Protein AF-0000000084587233 (afdb_homodimer)

Secondary structure (DSSP, 8-state):
-B--SS-EEEEETTSEEEEEEEEEEE-SSS-EEEEEEETTTTEEE--EEEPBTT--HHHHHHHHHHHHH---EEE--EEEEESSBPTT----SS-EEEEEE---SEEEEEEEETTEEEEEEEEEEEE-TTS---SS---TT--EEEEEEETTTHHHH-SBHHHHHHHHHHHHHHHHHS---/-B--SS-EEEEETTSEEEEEEEEEEE-SSS-EEEEEEETTTTEEE--EEEPBTT--HHHHHHHHHHHHH---EEE--EEEEESSBPTT----SS-EEEEEE---SEEEEEEEETTEEEEEEEEEEEE-TTS---SS---TT--EEEEEEETTTHHHH-SBHHHHHHHHHHHHHHHHHS---

Radius of gyration: 21.11 Å; Cα contacts (8 Å, |Δi|>4): 875; chains: 2; bounding box: 43×61×52 Å

Foldseek 3Di:
DDDDPDDDDDADPQLEWEKEAEQEWEPPPHTWTKWWADPVVGFIHGFMDTDDPPDDRLRRHQLRNCLQAQFHKDFWFWFDWDQDDDPPDDDPRDTDTDGRDFAFLDWDWDDPDPRYTYTYTYTYIYTDPVDDRDPPSYDDPDDIDMDIGGLVCVLVRHDDPVRSVSSVSNVVRCCVNDPDD/DDDDPDDDDDADPQLEWEKEAEQEWEPPPHTWTKWWADPVVGFIHGFMDTDDPPDDRLRRHQLRNCLQAQFHKDFWFWWDWDQDDDPPDDDPRDTDTDGRDFAFLDWDWDDPDPSYTYIYTYTYIYTDPVDDRDPPSYDDPRDIDMDIGGLVCVLVRHDDPVRSVSSVSVVVRVCVNDPDD

Sequence (362 aa):
MAASSSPTEVLMSDEFVICAGCVLLRRLPTLQVCILYHAKEDRYILPKGRKDRGESIQETALRETYEETGHRCSFLPLNMKTRSQPSNVFVKDQPTYAIGAVEPVAVFLRRVADKDVKFIFWFVAEVDETHPHEKGTQIGSEDYETHFAPAAEVLDVLTYACDREAVAKALELYHHTYPANMAASSSPTEVLMSDEFVICAGCVLLRRLPTLQVCILYHAKEDRYILPKGRKDRGESIQETALRETYEETGHRCSFLPLNMKTRSQPSNVFVKDQPTYAIGAVEPVAVFLRRVADKDVKFIFWFVAEVDETHPHEKGTQIGSEDYETHFAPAAEVLDVLTYACDREAVAKALELYHHTYPAN

Organism: NCBI:txid1423351

InterPro domains:
  IPR000086 NUDIX hydrolase domain [PF00293] (38-134)
  IPR000086 NUDIX hydrolase domain [PS51462] (15-175)
  IPR015797 NUDIX hydrolase-like domain superfamily [SSF55811] (16-174)
  IPR020084 NUDIX hydrolase, conserved site [PS00893] (49-70)
  IPR051325 Nudix hydrolase domain-containing protein [PTHR21340] (18-172)

pLDDT: mean 94.79, std 8.2, range [42.75, 98.94]

Solvent-accessible surface area (backbone atoms only — not comparable to full-atom values): 18931 Å² total; per-residue (Å²): 120,58,72,68,96,40,58,67,46,80,35,45,25,54,20,38,35,55,28,14,11,30,53,33,31,37,63,77,93,54,53,23,38,50,35,28,36,34,69,94,73,68,39,35,44,67,38,49,39,68,28,36,65,75,55,42,63,67,54,26,14,51,48,28,28,21,28,56,57,17,41,52,59,44,76,47,63,28,41,42,53,23,38,52,34,60,76,99,51,80,69,74,96,50,62,41,82,36,78,58,36,68,60,51,56,26,36,36,46,30,44,73,44,96,63,33,33,36,40,36,37,30,32,46,24,30,58,38,80,90,51,74,79,42,81,86,46,51,61,77,86,61,67,58,43,70,42,73,33,48,58,93,51,38,65,79,59,42,37,35,62,67,58,34,52,49,48,52,51,51,51,52,31,44,46,68,57,57,59,82,130,121,58,72,67,94,42,60,66,46,79,34,46,26,52,21,39,34,54,28,14,12,31,54,34,30,37,64,75,94,55,54,24,36,49,35,29,36,33,70,92,73,69,40,35,45,68,38,50,37,69,28,34,64,75,56,42,62,69,55,26,13,52,49,28,27,22,28,55,56,16,40,51,59,44,76,45,63,29,41,42,52,23,36,52,34,60,74,98,50,81,68,75,96,48,61,42,81,36,77,58,36,69,60,51,56,25,34,37,46,30,44,74,43,98,65,33,34,35,41,35,37,29,33,47,24,31,58,37,80,92,50,72,78,43,83,85,46,52,62,77,87,60,65,58,44,69,41,73,33,48,59,91,50,38,65,80,60,41,38,35,62,66,58,34,51,50,48,52,50,50,50,52,31,43,46,68,57,57,58,82,127

Nearest PDB structures (foldseek):
  5gg7-assembly1_A  TM=8.603E-01  e=5.546E-11  Mycolicibacterium smegmatis MC2 155
  6m72-assembly1_A  TM=8.205E-01  e=4.895E-11  Mycolicibacterium smegmatis MC2 155
  5gg6-assembly2_B  TM=7.995E-01  e=9.137E-11  Mycolicibacterium smegmatis MC2 155
  5xd2-assembly1_A  TM=8.504E-01  e=2.189E-10  Mycolicibacterium smegmatis MC2 155
  5gg5-assembly1_A  TM=7.966E-01  e=2.639E-10  Mycolicibacterium smegmatis MC2 155

Structure (mmCIF, N/CA/C/O backbone):
data_AF-0000000084587233-model_v1
#
loop_
_entity.id
_entity.type
_entity.pdbx_description
1 polymer 'NUDIX domain protein'
#
loop_
_atom_site.group_PDB
_atom_site.id
_atom_site.type_symbol
_atom_site.label_atom_id
_atom_site.label_alt_id
_atom_site.label_comp_id
_atom_site.label_asym_id
_atom_site.label_entity_id
_atom_site.label_seq_id
_atom_site.pdbx_PDB_ins_code
_atom_site.Cartn_x
_atom_site.Cartn_y
_atom_site.Cartn_z
_atom_site.occupancy
_atom_site.B_iso_or_equiv
_atom_site.auth_seq_id
_atom_site.auth_comp_id
_atom_site.auth_asym_id
_atom_site.auth_atom_id
_atom_site.pdbx_PDB_model_num
ATOM 1 N N . MET A 1 1 ? 0.502 28.578 -7.469 1 42.75 1 MET A N 1
ATOM 2 C CA . MET A 1 1 ? 0.447 27.266 -6.832 1 42.75 1 MET A CA 1
ATOM 3 C C . MET A 1 1 ? 1.561 26.359 -7.352 1 42.75 1 MET A C 1
ATOM 5 O O . MET A 1 1 ? 1.717 26.203 -8.562 1 42.75 1 MET A O 1
ATOM 9 N N . ALA A 1 2 ? 2.65 26.297 -6.59 1 50.72 2 ALA A N 1
ATOM 10 C CA . ALA A 1 2 ? 3.82 25.656 -7.172 1 50.72 2 ALA A CA 1
ATOM 11 C C . ALA A 1 2 ? 3.496 24.219 -7.609 1 50.72 2 ALA A C 1
ATOM 13 O O . ALA A 1 2 ? 2.898 23.453 -6.848 1 50.72 2 ALA A O 1
ATOM 14 N N . ALA A 1 3 ? 3.385 23.891 -8.805 1 53.22 3 ALA A N 1
ATOM 15 C CA . ALA A 1 3 ? 3.209 22.562 -9.383 1 53.22 3 ALA A CA 1
ATOM 16 C C . ALA A 1 3 ? 4.43 21.688 -9.117 1 53.22 3 ALA A C 1
ATOM 18 O O . ALA A 1 3 ? 5.566 22.156 -9.203 1 53.22 3 ALA A O 1
ATOM 19 N N . SER A 1 4 ? 4.227 20.547 -8.469 1 61.22 4 SER A N 1
ATOM 20 C CA . SER A 1 4 ? 5.305 19.578 -8.32 1 61.22 4 SER A CA 1
ATOM 21 C C . SER A 1 4 ? 5.938 19.25 -9.672 1 61.22 4 SER A C 1
ATOM 23 O O . SER A 1 4 ? 5.25 19.203 -10.695 1 61.22 4 SER A O 1
ATOM 25 N N . SER A 1 5 ? 7.254 19.172 -9.719 1 70.56 5 SER A N 1
ATOM 26 C CA . SER A 1 5 ? 7.996 18.859 -10.93 1 70.56 5 SER A CA 1
ATOM 27 C C . SER A 1 5 ? 7.578 17.516 -11.508 1 70.56 5 SER A C 1
ATOM 29 O O . SER A 1 5 ? 7.707 17.281 -12.711 1 70.56 5 SER A O 1
ATOM 31 N N . SER A 1 6 ? 6.957 16.656 -10.648 1 84.38 6 SER A N 1
ATOM 32 C CA . SER A 1 6 ? 6.5 15.359 -11.117 1 84.38 6 SER A CA 1
ATOM 33 C C . SER A 1 6 ? 4.977 15.273 -11.117 1 84.38 6 SER A C 1
ATOM 35 O O . SER A 1 6 ? 4.328 15.672 -10.148 1 84.38 6 SER A O 1
ATOM 37 N N . PRO A 1 7 ? 4.445 14.867 -12.266 1 90.88 7 PRO A N 1
ATOM 38 C CA . PRO A 1 7 ? 2.988 14.703 -12.289 1 90.88 7 PRO A CA 1
ATOM 39 C C . PRO A 1 7 ? 2.463 13.875 -11.125 1 90.88 7 PRO A C 1
ATOM 41 O O . PRO A 1 7 ? 3 12.797 -10.836 1 90.88 7 PRO A O 1
ATOM 44 N N . THR A 1 8 ? 1.542 14.445 -10.414 1 96.31 8 THR A N 1
ATOM 45 C CA . THR A 1 8 ? 0.975 13.789 -9.234 1 96.31 8 THR A CA 1
ATOM 46 C C . THR A 1 8 ? -0.546 13.711 -9.344 1 96.31 8 THR A C 1
ATOM 48 O O . THR A 1 8 ? -1.215 14.742 -9.5 1 96.31 8 THR A O 1
ATOM 51 N N . GLU A 1 9 ? -1.028 12.523 -9.359 1 97.19 9 GLU A N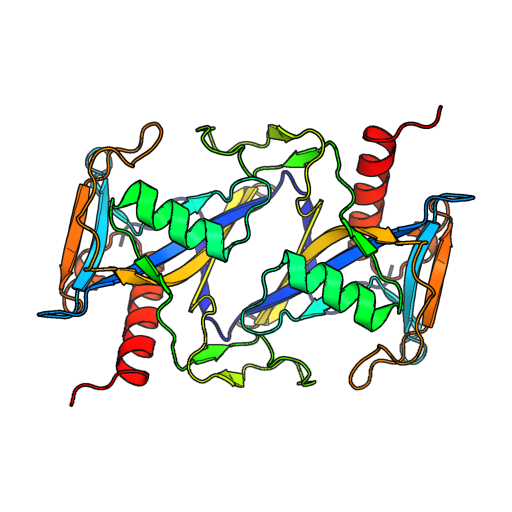 1
ATOM 52 C CA . GLU A 1 9 ? -2.465 12.266 -9.297 1 97.19 9 GLU A CA 1
ATOM 53 C C . GLU A 1 9 ? -2.91 12 -7.859 1 97.19 9 GLU A C 1
ATOM 55 O O . GLU A 1 9 ? -2.273 11.227 -7.141 1 97.19 9 GLU A O 1
ATOM 60 N N . VAL A 1 10 ? -3.951 12.68 -7.465 1 98.38 10 VAL A N 1
ATOM 61 C CA . VAL A 1 10 ? -4.496 12.492 -6.121 1 98.38 10 VAL A CA 1
ATOM 62 C C . VAL A 1 10 ? -5.754 11.633 -6.191 1 98.38 10 VAL A C 1
ATOM 64 O O . VAL A 1 10 ? -6.703 11.969 -6.902 1 98.38 10 VAL A O 1
ATOM 67 N N . LEU A 1 11 ? -5.742 10.523 -5.469 1 98.75 11 LEU A N 1
ATOM 68 C CA . LEU A 1 11 ? -6.91 9.656 -5.336 1 98.75 11 LEU A CA 1
ATOM 69 C C . LEU A 1 11 ? -7.43 9.664 -3.9 1 98.75 11 LEU A C 1
ATOM 71 O O . LEU A 1 11 ? -6.672 9.398 -2.961 1 98.75 11 LEU A O 1
ATOM 75 N N . MET A 1 12 ? -8.68 9.977 -3.75 1 98.81 12 MET A N 1
ATOM 76 C CA . MET A 1 12 ? -9.273 9.961 -2.418 1 98.81 12 MET A CA 1
ATOM 77 C C . MET A 1 12 ? -9.68 8.547 -2.018 1 98.81 12 MET A C 1
ATOM 79 O O . MET A 1 12 ? -9.664 7.637 -2.85 1 98.81 12 MET A O 1
ATOM 83 N N . SER A 1 13 ? -10.039 8.328 -0.771 1 98.56 13 SER A N 1
ATOM 84 C CA . SER A 1 13 ? -10.219 7.027 -0.144 1 98.56 13 SER A CA 1
ATOM 85 C C . SER A 1 13 ? -11.258 6.195 -0.889 1 98.56 13 SER A C 1
ATOM 87 O O . SER A 1 13 ? -11.25 4.965 -0.809 1 98.56 13 SER A O 1
ATOM 89 N N . ASP A 1 14 ? -12.211 6.832 -1.547 1 98.19 14 ASP A N 1
ATOM 90 C CA . ASP A 1 14 ? -13.25 6.09 -2.254 1 98.19 14 ASP A CA 1
ATOM 91 C C . ASP A 1 14 ? -12.914 5.949 -3.736 1 98.19 14 ASP A C 1
ATOM 93 O O . ASP A 1 14 ? -13.734 5.469 -4.52 1 98.19 14 ASP A O 1
ATOM 97 N N . GLU A 1 15 ? -11.734 6.336 -4.129 1 98.62 15 GLU A N 1
ATOM 98 C CA . GLU A 1 15 ? -11.383 6.367 -5.543 1 98.62 15 GLU A CA 1
ATOM 99 C C . GLU A 1 15 ? -10.289 5.344 -5.863 1 98.62 15 GLU A C 1
ATOM 101 O O . GLU A 1 15 ? -9.852 5.238 -7.008 1 98.62 15 GLU A O 1
ATOM 106 N N . PHE A 1 16 ? -9.82 4.605 -4.883 1 98.5 16 PHE A N 1
ATOM 107 C CA . PHE A 1 16 ? -8.836 3.555 -5.113 1 98.5 16 PHE A CA 1
ATOM 108 C C . PHE A 1 16 ? -9.133 2.338 -4.242 1 98.5 16 PHE A C 1
ATOM 110 O O . PHE A 1 16 ? -9.781 2.453 -3.203 1 98.5 16 PHE A O 1
ATOM 117 N N . VAL A 1 17 ? -8.633 1.229 -4.691 1 97.5 17 VAL A N 1
ATOM 118 C CA . VAL A 1 17 ? -8.766 -0.012 -3.936 1 97.5 17 VAL A CA 1
ATOM 119 C C . VAL A 1 17 ? -7.402 -0.686 -3.811 1 97.5 17 VAL A C 1
ATOM 121 O O . VAL A 1 17 ? -6.617 -0.697 -4.762 1 97.5 17 VAL A O 1
ATOM 124 N N . ILE A 1 18 ? -7.074 -1.123 -2.633 1 98.56 18 ILE A N 1
ATOM 125 C CA . ILE A 1 18 ? -5.836 -1.849 -2.373 1 98.56 18 ILE A CA 1
ATOM 126 C C . ILE A 1 18 ? -6.109 -3.352 -2.367 1 98.56 18 ILE A C 1
ATOM 128 O O . ILE A 1 18 ? -7 -3.824 -1.656 1 98.56 18 ILE A O 1
ATOM 132 N N . CYS A 1 19 ? -5.414 -4.055 -3.189 1 98.44 19 CYS A N 1
ATOM 133 C CA . CYS A 1 19 ? -5.457 -5.512 -3.271 1 98.44 19 CYS A CA 1
ATOM 134 C C . CYS A 1 19 ? -4.066 -6.109 -3.094 1 98.44 19 CYS A C 1
ATOM 136 O O . CYS A 1 19 ? -3.062 -5.418 -3.281 1 98.44 19 CYS A O 1
ATOM 138 N N . ALA A 1 20 ? -4.082 -7.32 -2.701 1 98.81 20 ALA A N 1
ATOM 139 C CA . ALA A 1 20 ? -2.803 -8.016 -2.574 1 98.81 20 ALA A CA 1
ATOM 140 C C . ALA A 1 20 ? -2.973 -9.523 -2.771 1 98.81 20 ALA A C 1
ATOM 142 O O . ALA A 1 20 ? -4.07 -10.055 -2.588 1 98.81 20 ALA A O 1
ATOM 143 N N . GLY A 1 21 ? -1.996 -10.117 -3.154 1 98.81 21 GLY A N 1
ATOM 144 C CA . GLY A 1 21 ? -1.928 -11.555 -3.322 1 98.81 21 GLY A CA 1
ATOM 145 C C . GLY A 1 21 ? -0.506 -12.086 -3.357 1 98.81 21 GLY A C 1
ATOM 146 O O . GLY A 1 21 ? 0.449 -11.328 -3.178 1 98.81 21 GLY A O 1
ATOM 147 N N . CYS A 1 22 ? -0.402 -13.375 -3.547 1 98.94 22 CYS A N 1
ATOM 148 C CA . CYS A 1 22 ? 0.914 -14.008 -3.594 1 98.94 22 CYS A CA 1
ATOM 149 C C . CYS A 1 22 ? 1.062 -14.867 -4.844 1 98.94 22 CYS A C 1
ATOM 151 O O . CYS A 1 22 ? 0.112 -15.523 -5.266 1 98.94 22 CYS A O 1
ATOM 153 N N . VAL A 1 23 ? 2.221 -14.766 -5.438 1 98.94 23 VAL A N 1
ATOM 154 C CA . VAL A 1 23 ? 2.686 -15.93 -6.188 1 98.94 23 VAL A CA 1
ATOM 155 C C . VAL A 1 23 ? 3.049 -17.062 -5.223 1 98.94 23 VAL A C 1
ATOM 157 O O . VAL A 1 23 ? 4.094 -17.016 -4.57 1 98.94 23 VAL A O 1
ATOM 160 N N . LEU A 1 24 ? 2.191 -18 -5.129 1 98.94 24 LEU A N 1
ATOM 161 C CA . LEU A 1 24 ? 2.324 -19.078 -4.145 1 98.94 24 LEU A CA 1
ATOM 162 C C . LEU A 1 24 ? 3.084 -20.266 -4.734 1 98.94 24 LEU A C 1
ATOM 164 O O . LEU A 1 24 ? 2.65 -20.859 -5.723 1 98.94 24 LEU A O 1
ATOM 168 N N . LEU A 1 25 ? 4.156 -20.578 -4.109 1 98.81 25 LEU A N 1
ATOM 169 C CA . LEU A 1 25 ? 5.039 -21.625 -4.605 1 98.81 25 LEU A CA 1
ATOM 170 C C . LEU A 1 25 ? 4.934 -22.875 -3.742 1 98.81 25 LEU A C 1
ATOM 172 O O . LEU A 1 25 ? 4.656 -22.797 -2.545 1 98.81 25 LEU A O 1
ATOM 176 N N . ARG A 1 26 ? 5.062 -23.922 -4.34 1 97.5 26 ARG A N 1
ATOM 177 C CA . ARG A 1 26 ? 5.387 -25.203 -3.729 1 97.5 26 ARG A CA 1
ATOM 178 C C . ARG A 1 26 ? 6.711 -25.75 -4.262 1 97.5 26 ARG A C 1
ATOM 180 O O . ARG A 1 26 ? 6.84 -26.016 -5.453 1 97.5 26 ARG A O 1
ATOM 187 N N . ARG A 1 27 ? 7.602 -25.953 -3.428 1 92.44 27 ARG A N 1
ATOM 188 C CA . ARG A 1 27 ? 8.977 -26.203 -3.861 1 92.44 27 ARG A CA 1
ATOM 189 C C . ARG A 1 27 ? 9.227 -27.688 -4.059 1 92.44 27 ARG A C 1
ATOM 191 O O . ARG A 1 27 ? 10.023 -28.078 -4.922 1 92.44 27 ARG A O 1
ATOM 198 N N . LEU A 1 28 ? 8.594 -28.516 -3.139 1 87.94 28 LEU A N 1
ATOM 199 C CA . LEU A 1 28 ? 8.891 -29.938 -3.17 1 87.94 28 LEU A CA 1
ATOM 200 C C . LEU A 1 28 ? 7.688 -30.734 -3.664 1 87.94 28 LEU A C 1
ATOM 202 O O . LEU A 1 28 ? 6.543 -30.438 -3.314 1 87.94 28 LEU A O 1
ATOM 206 N N . PRO A 1 29 ? 7.906 -31.781 -4.477 1 89.44 29 PRO A N 1
ATOM 207 C CA . PRO A 1 29 ? 9.203 -32.312 -4.918 1 89.44 29 PRO A CA 1
ATOM 208 C C . PRO A 1 29 ? 9.805 -31.5 -6.07 1 89.44 29 PRO A C 1
ATOM 210 O O . PRO A 1 29 ? 11.008 -31.578 -6.324 1 89.44 29 PRO A O 1
ATOM 213 N N . THR A 1 30 ? 8.875 -30.828 -6.883 1 93.31 30 THR A N 1
ATOM 214 C CA . THR A 1 30 ? 9.312 -29.922 -7.93 1 93.31 30 THR A CA 1
ATOM 215 C C . THR A 1 30 ? 8.688 -28.547 -7.742 1 93.31 30 THR A C 1
ATOM 217 O O . THR A 1 30 ? 7.656 -28.406 -7.082 1 93.31 30 THR A O 1
ATOM 220 N N . LEU A 1 31 ? 9.352 -27.578 -8.281 1 97.56 31 LEU A N 1
ATOM 221 C CA . LEU A 1 31 ? 8.852 -26.219 -8.125 1 97.56 31 LEU A CA 1
ATOM 222 C C . LEU A 1 31 ? 7.562 -26.031 -8.922 1 97.56 31 LEU A C 1
ATOM 224 O O . LEU A 1 31 ? 7.535 -26.266 -10.133 1 97.56 31 LEU A O 1
ATOM 228 N N . GLN A 1 32 ? 6.543 -25.672 -8.25 1 98.56 32 GLN A N 1
ATOM 229 C CA . GLN A 1 32 ? 5.238 -25.406 -8.852 1 98.56 32 GLN A CA 1
ATOM 230 C C . GLN A 1 32 ? 4.684 -24.062 -8.391 1 98.56 32 GLN A C 1
ATOM 232 O O . GLN A 1 32 ? 5.098 -23.531 -7.359 1 98.56 32 GLN A O 1
ATOM 237 N N . VAL A 1 33 ? 3.83 -23.484 -9.18 1 98.88 33 VAL A N 1
ATOM 238 C CA . VAL A 1 33 ? 3.117 -22.25 -8.867 1 98.88 33 VAL A CA 1
ATOM 239 C C . VAL A 1 33 ? 1.623 -22.547 -8.727 1 98.88 33 VAL A C 1
ATOM 241 O O . VAL A 1 33 ? 1.039 -23.234 -9.562 1 98.88 33 VAL A O 1
ATOM 244 N N . CYS A 1 34 ? 1.006 -22.094 -7.668 1 98.75 34 CYS A N 1
ATOM 245 C CA . CYS A 1 34 ? -0.43 -22.25 -7.469 1 98.75 34 CYS A CA 1
ATOM 246 C C . CYS A 1 34 ? -1.212 -21.25 -8.32 1 98.75 34 CYS A C 1
ATOM 248 O O . CYS A 1 34 ? -0.969 -20.047 -8.266 1 98.75 34 CYS A O 1
ATOM 250 N N . ILE A 1 35 ? -2.105 -21.688 -9.125 1 98.62 35 ILE A N 1
ATOM 251 C CA . ILE A 1 35 ? -2.973 -20.859 -9.945 1 98.62 35 ILE A CA 1
ATOM 252 C C . ILE A 1 35 ? -4.43 -21.25 -9.734 1 98.62 35 ILE A C 1
ATOM 254 O O . ILE A 1 35 ? -4.715 -22.344 -9.219 1 98.62 35 ILE A O 1
ATOM 258 N N . LEU A 1 36 ? -5.297 -20.344 -10.016 1 98.19 36 LEU A N 1
ATOM 259 C CA . LEU A 1 36 ? -6.73 -20.547 -9.844 1 98.19 36 LEU A CA 1
ATOM 260 C C . LEU A 1 36 ? -7.438 -20.625 -11.188 1 98.19 36 LEU A C 1
ATOM 262 O O . LEU A 1 36 ? -7.211 -19.781 -12.062 1 98.19 36 LEU A O 1
ATOM 266 N N . TYR A 1 37 ? -8.219 -21.562 -11.398 1 97.19 37 TYR A N 1
ATOM 267 C CA . TYR A 1 37 ? -9.055 -21.672 -12.586 1 97.19 37 TYR A CA 1
ATOM 268 C C . TYR A 1 37 ? -10.469 -21.172 -12.312 1 97.19 37 TYR A C 1
ATOM 270 O O . TYR A 1 37 ? -11.133 -21.656 -11.391 1 97.19 37 TYR A O 1
ATOM 278 N N . HIS A 1 38 ? -10.836 -20.156 -13 1 93.5 38 HIS A N 1
ATOM 279 C CA . HIS A 1 38 ? -12.211 -19.672 -13 1 93.5 38 HIS A CA 1
ATOM 280 C C . HIS A 1 38 ? -13.039 -20.359 -14.086 1 93.5 38 HIS A C 1
ATOM 282 O O . HIS A 1 38 ? -13.094 -19.875 -15.219 1 93.5 38 HIS A O 1
ATOM 288 N N . ALA A 1 39 ? -13.852 -21.344 -13.703 1 89.12 39 ALA A N 1
ATOM 289 C CA . ALA A 1 39 ? -14.547 -22.203 -14.664 1 89.12 39 ALA A CA 1
ATOM 290 C C . ALA A 1 39 ? -15.555 -21.391 -15.484 1 89.12 39 ALA A C 1
ATOM 292 O O . ALA A 1 39 ? -15.656 -21.578 -16.703 1 89.12 39 ALA A O 1
ATOM 293 N N . LYS A 1 40 ? -16.266 -20.516 -14.859 1 88.06 40 LYS A N 1
ATOM 294 C CA . LYS A 1 40 ? -17.312 -19.75 -15.531 1 88.06 40 LYS A CA 1
ATOM 295 C C . LYS A 1 40 ? -16.703 -18.828 -16.594 1 88.06 40 LYS A C 1
ATOM 297 O O . LYS A 1 40 ? -17.297 -18.609 -17.656 1 88.06 40 LYS A O 1
ATOM 302 N N . GLU A 1 41 ? -15.531 -18.344 -16.391 1 89.69 41 GLU A N 1
ATOM 303 C CA . GLU A 1 41 ? -14.906 -17.406 -17.312 1 89.69 41 GLU A CA 1
ATOM 304 C C . GLU A 1 41 ? -13.773 -18.047 -18.094 1 89.69 41 GLU A C 1
ATOM 306 O O . GLU A 1 41 ? -13.172 -17.422 -18.969 1 89.69 41 GLU A O 1
ATOM 311 N N . ASP A 1 42 ? -13.508 -19.219 -17.766 1 92.69 42 ASP A N 1
ATOM 312 C CA . ASP A 1 42 ? -12.469 -20 -18.438 1 92.69 42 ASP A CA 1
ATOM 313 C C . ASP A 1 42 ? -11.141 -19.266 -18.438 1 92.69 42 ASP A C 1
ATOM 315 O O . ASP A 1 42 ? -10.547 -19.016 -19.484 1 92.69 42 ASP A O 1
ATOM 319 N N . ARG A 1 43 ? -10.703 -18.875 -17.281 1 95.69 43 ARG A N 1
ATOM 320 C CA . ARG A 1 43 ? -9.438 -18.156 -17.125 1 95.69 43 ARG A CA 1
ATOM 321 C C . ARG A 1 43 ? -8.648 -18.688 -15.93 1 95.69 43 ARG A C 1
ATOM 323 O O . ARG A 1 43 ? -9.234 -19.125 -14.938 1 95.69 43 ARG A O 1
ATOM 330 N N . TYR A 1 44 ? -7.355 -18.688 -16.094 1 97.44 44 TYR A N 1
ATOM 331 C CA . TYR A 1 44 ? -6.43 -18.953 -15 1 97.44 44 TYR A CA 1
ATOM 332 C C . TYR A 1 44 ? -5.859 -17.656 -14.438 1 97.44 44 TYR A C 1
ATOM 334 O O . TYR A 1 44 ? -5.332 -16.828 -15.188 1 97.44 44 TYR A O 1
ATOM 342 N N . ILE A 1 45 ? -5.98 -17.453 -13.117 1 97.19 45 ILE A N 1
ATOM 343 C CA . ILE A 1 45 ? -5.547 -16.219 -12.477 1 97.19 45 ILE A CA 1
ATOM 344 C C . ILE A 1 45 ? -4.738 -16.547 -11.219 1 97.19 45 ILE A C 1
ATOM 346 O O . ILE A 1 45 ? -4.59 -17.703 -10.859 1 97.19 45 ILE A O 1
ATOM 350 N N . LEU A 1 46 ? -4.152 -15.555 -10.633 1 98.5 46 LEU A N 1
ATOM 351 C CA . LEU A 1 46 ? -3.42 -15.703 -9.383 1 98.5 46 LEU A CA 1
ATOM 352 C C . LEU A 1 46 ? -4.305 -15.344 -8.188 1 98.5 46 LEU A C 1
ATOM 354 O O . LEU A 1 46 ? -5.227 -14.539 -8.312 1 98.5 46 LEU A O 1
ATOM 358 N N . PRO A 1 47 ? -4.07 -15.953 -7.09 1 98.5 47 PRO A N 1
ATOM 359 C CA . PRO A 1 47 ? -4.875 -15.617 -5.91 1 98.5 47 PRO A CA 1
ATOM 360 C C . PRO A 1 47 ? -4.613 -14.203 -5.395 1 98.5 47 PRO A C 1
ATOM 362 O O . PRO A 1 47 ? -3.457 -13.82 -5.188 1 98.5 47 PRO A O 1
ATOM 365 N N . LYS A 1 48 ? -5.551 -13.453 -5.215 1 97.94 48 LYS A N 1
ATOM 366 C CA . LYS A 1 48 ? -5.48 -12.094 -4.688 1 97.94 48 LYS A CA 1
ATOM 367 C C . LYS A 1 48 ? -6.855 -11.602 -4.25 1 97.94 48 LYS A C 1
ATOM 369 O O . LYS A 1 48 ? -7.875 -12.195 -4.605 1 97.94 48 LYS A O 1
ATOM 374 N N . GLY A 1 49 ? -6.883 -10.508 -3.531 1 96.75 49 GLY A N 1
ATOM 375 C CA . GLY A 1 49 ? -8.156 -9.906 -3.164 1 96.75 49 GLY A CA 1
ATOM 376 C C . GLY A 1 49 ? -8.008 -8.547 -2.506 1 96.75 49 GLY A C 1
ATOM 377 O O . GLY A 1 49 ? -6.895 -8.023 -2.393 1 96.75 49 GLY A O 1
ATOM 378 N N . ARG A 1 50 ? -9.133 -8.031 -2.098 1 96.94 50 ARG A N 1
ATOM 379 C CA . ARG A 1 50 ? -9.211 -6.688 -1.534 1 96.94 50 ARG A CA 1
ATOM 380 C C . ARG A 1 50 ? -8.766 -6.684 -0.075 1 96.94 50 ARG A C 1
ATOM 382 O O . ARG A 1 50 ? -9.031 -7.633 0.664 1 96.94 50 ARG A O 1
ATOM 389 N N . LYS A 1 51 ? -8.141 -5.605 0.249 1 97.69 51 LYS A N 1
ATOM 390 C CA . LYS A 1 51 ? -7.73 -5.391 1.635 1 97.69 51 LYS A CA 1
ATOM 391 C C . LYS A 1 51 ? -8.945 -5.207 2.543 1 97.69 51 LYS A C 1
ATOM 393 O O . LYS A 1 51 ? -9.891 -4.504 2.189 1 97.69 51 LYS A O 1
ATOM 398 N N . ASP A 1 52 ? -8.961 -5.902 3.707 1 97 52 ASP A N 1
ATOM 399 C CA . ASP A 1 52 ? -9.93 -5.602 4.758 1 97 52 ASP A CA 1
ATOM 400 C C . ASP A 1 52 ? -9.531 -4.34 5.52 1 97 52 ASP A C 1
ATOM 402 O O . ASP A 1 52 ? -8.344 -4.016 5.625 1 97 52 ASP A O 1
ATOM 406 N N . ARG A 1 53 ? -10.555 -3.662 6.023 1 97.19 53 ARG A N 1
ATOM 407 C CA . ARG A 1 53 ? -10.281 -2.498 6.859 1 97.19 53 ARG A CA 1
ATOM 408 C C . ARG A 1 53 ? -9.359 -2.863 8.023 1 97.19 53 ARG A C 1
ATOM 410 O O . ARG A 1 53 ? -9.555 -3.895 8.672 1 97.19 53 ARG A O 1
ATOM 417 N N . GLY A 1 54 ? -8.312 -2.084 8.188 1 96.06 54 GLY A N 1
ATOM 418 C CA . GLY A 1 54 ? -7.422 -2.264 9.32 1 96.06 54 GLY A CA 1
ATOM 419 C C . GLY A 1 54 ? -6.285 -3.229 9.039 1 96.06 54 GLY A C 1
ATOM 420 O O . GLY A 1 54 ? -5.328 -3.307 9.812 1 96.06 54 GLY A O 1
ATOM 421 N N . GLU A 1 55 ? -6.281 -3.941 7.957 1 96.88 55 GLU A N 1
ATOM 422 C CA . GLU A 1 55 ? -5.246 -4.906 7.598 1 96.88 55 GLU A CA 1
ATOM 423 C C . GLU A 1 55 ? -4.043 -4.211 6.965 1 96.88 55 GLU A C 1
ATOM 425 O O . GLU A 1 55 ? -4.191 -3.18 6.305 1 96.88 55 GLU A O 1
ATOM 430 N N . SER A 1 56 ? -2.889 -4.789 7.266 1 98.19 56 SER A N 1
ATOM 431 C CA . SER A 1 56 ? -1.752 -4.445 6.418 1 98.19 56 SER A CA 1
ATOM 432 C C . SER A 1 56 ? -1.844 -5.137 5.059 1 98.19 56 SER A C 1
ATOM 434 O O . SER A 1 56 ? -2.607 -6.09 4.895 1 98.19 56 SER A O 1
ATOM 436 N N . ILE A 1 57 ? -1.094 -4.648 4.121 1 98.69 57 ILE A N 1
ATOM 437 C CA . ILE A 1 57 ? -1.065 -5.254 2.795 1 98.69 57 ILE A CA 1
ATOM 438 C C . ILE A 1 57 ? -0.51 -6.676 2.891 1 98.69 57 ILE A C 1
ATOM 440 O O . ILE A 1 57 ? -0.962 -7.574 2.176 1 98.69 57 ILE A O 1
ATOM 444 N N . GLN A 1 58 ? 0.488 -6.875 3.766 1 98.69 58 GLN A N 1
ATOM 445 C CA . GLN A 1 58 ? 1.065 -8.195 3.996 1 98.69 58 GLN A CA 1
ATOM 446 C C . GLN A 1 58 ? 0.015 -9.172 4.516 1 98.69 58 GLN A C 1
ATOM 448 O O . GLN A 1 58 ? -0.099 -10.297 4.02 1 98.69 58 GLN A O 1
ATOM 453 N N . GLU A 1 59 ? -0.738 -8.703 5.488 1 98.31 59 GLU A N 1
ATOM 454 C CA . GLU A 1 59 ? -1.813 -9.531 6.031 1 98.31 59 GLU A CA 1
ATOM 455 C C . GLU A 1 59 ? -2.84 -9.875 4.953 1 98.31 59 GLU A C 1
ATOM 457 O O . GLU A 1 59 ? -3.311 -11.008 4.879 1 98.31 59 GLU A O 1
ATOM 462 N N . THR A 1 60 ? -3.162 -8.938 4.188 1 98.44 60 THR A N 1
ATOM 463 C CA . THR A 1 60 ? -4.125 -9.117 3.105 1 98.44 60 THR A CA 1
ATOM 464 C C . THR A 1 60 ? -3.645 -10.195 2.137 1 98.44 60 THR A C 1
ATOM 466 O O . THR A 1 60 ? -4.406 -11.094 1.771 1 98.44 60 THR A O 1
ATOM 469 N N . ALA A 1 61 ? -2.357 -10.133 1.726 1 98.81 61 ALA A N 1
ATOM 470 C CA . ALA A 1 61 ? -1.795 -11.062 0.748 1 98.81 61 ALA A CA 1
ATOM 471 C C . ALA A 1 61 ? -1.897 -12.5 1.237 1 98.81 61 ALA A C 1
ATOM 473 O O . ALA A 1 61 ? -2.354 -13.383 0.503 1 98.81 61 ALA A O 1
ATOM 474 N N . LEU A 1 62 ? -1.529 -12.672 2.48 1 98.75 62 LEU A N 1
ATOM 475 C CA . LEU A 1 62 ? -1.547 -14.023 3.029 1 98.75 62 LEU A CA 1
ATOM 476 C C . LEU A 1 62 ? -2.979 -14.508 3.234 1 98.75 62 LEU A C 1
ATOM 478 O O . LEU A 1 62 ? -3.299 -15.656 2.93 1 98.75 62 LEU A O 1
ATOM 482 N N . ARG A 1 63 ? -3.836 -13.625 3.756 1 97.94 63 ARG A N 1
ATOM 483 C CA . ARG A 1 63 ? -5.223 -14 3.998 1 97.94 63 ARG A CA 1
ATOM 484 C C . ARG A 1 63 ? -5.934 -14.352 2.695 1 97.94 63 ARG A C 1
ATOM 486 O O . ARG A 1 63 ? -6.551 -15.414 2.588 1 97.94 63 ARG A O 1
ATOM 493 N N . GLU A 1 64 ? -5.859 -13.492 1.705 1 97.69 64 GLU A N 1
ATOM 494 C CA . GLU A 1 64 ? -6.531 -13.703 0.427 1 97.69 64 GLU A CA 1
ATOM 495 C C . GLU A 1 64 ? -6.016 -14.969 -0.262 1 97.69 64 GLU A C 1
ATOM 497 O O . GLU A 1 64 ? -6.781 -15.688 -0.902 1 97.69 64 GLU A O 1
ATOM 502 N N . THR A 1 65 ? -4.664 -15.203 -0.193 1 98.69 65 THR A N 1
ATOM 503 C CA . THR A 1 65 ? -4.094 -16.422 -0.776 1 98.69 65 THR A CA 1
ATOM 504 C C . THR A 1 65 ? -4.664 -17.656 -0.103 1 98.69 65 THR A C 1
ATOM 506 O O . THR A 1 65 ? -5.09 -18.594 -0.779 1 98.69 65 THR A O 1
ATOM 509 N N . TYR A 1 66 ? -4.719 -17.594 1.192 1 98.44 66 TYR A N 1
ATOM 510 C CA . TYR A 1 66 ? -5.305 -18.719 1.928 1 98.44 66 TYR A CA 1
ATOM 511 C C . TYR A 1 66 ? -6.777 -18.891 1.573 1 98.44 66 TYR A C 1
ATOM 513 O O . TYR A 1 66 ? -7.23 -20 1.292 1 98.44 66 TYR A O 1
ATOM 521 N N . GLU A 1 67 ? -7.52 -1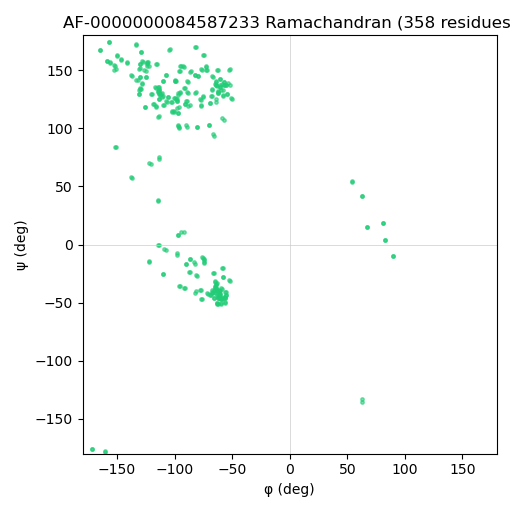7.828 1.639 1 97.19 67 GLU A N 1
ATOM 522 C CA . GLU A 1 67 ? -8.953 -17.891 1.374 1 97.19 67 GLU A CA 1
ATOM 523 C C . GLU A 1 67 ? -9.242 -18.5 0.004 1 97.19 67 GLU A C 1
ATOM 525 O O . GLU A 1 67 ? -10.133 -19.328 -0.134 1 97.19 67 GLU A O 1
ATOM 530 N N . GLU A 1 68 ? -8.508 -18.109 -1.009 1 97.5 68 GLU A N 1
ATOM 531 C CA . GLU A 1 68 ? -8.844 -18.484 -2.379 1 97.5 68 GLU A CA 1
ATOM 532 C C . GLU A 1 68 ? -8.25 -19.844 -2.742 1 97.5 68 GLU A C 1
ATOM 534 O O . GLU A 1 68 ? -8.734 -20.516 -3.652 1 97.5 68 GLU A O 1
ATOM 539 N N . THR A 1 69 ? -7.16 -20.281 -2.057 1 98.19 69 THR A N 1
ATOM 540 C CA . THR A 1 69 ? -6.465 -21.5 -2.475 1 98.19 69 THR A CA 1
ATOM 541 C C . THR A 1 69 ? -6.688 -22.625 -1.472 1 98.19 69 THR A C 1
ATOM 543 O O . THR A 1 69 ? -6.488 -23.797 -1.795 1 98.19 69 THR A O 1
ATOM 546 N N . GLY A 1 70 ? -6.969 -22.281 -0.204 1 98.25 70 GLY A N 1
ATOM 547 C CA . GLY A 1 70 ? -7.098 -23.266 0.863 1 98.25 70 GLY A CA 1
ATOM 548 C C . GLY A 1 70 ? -5.762 -23.672 1.451 1 98.25 70 GLY A C 1
ATOM 549 O O . GLY A 1 70 ? -5.703 -24.578 2.283 1 98.25 70 GLY A O 1
ATOM 550 N N . HIS A 1 71 ? -4.676 -23.062 1.013 1 98.31 71 HIS A N 1
ATOM 551 C CA . HIS A 1 71 ? -3.344 -23.391 1.501 1 98.31 71 HIS A CA 1
ATOM 552 C C . HIS A 1 71 ? -2.799 -22.312 2.422 1 98.31 71 HIS A C 1
ATOM 554 O O . HIS A 1 71 ? -2.705 -21.141 2.027 1 98.31 71 HIS A O 1
ATOM 560 N N . ARG A 1 72 ? -2.455 -22.703 3.615 1 98.19 72 ARG A N 1
ATOM 561 C CA . ARG A 1 72 ? -1.689 -21.781 4.457 1 98.19 72 ARG A CA 1
ATOM 562 C C . ARG A 1 72 ? -0.291 -21.562 3.891 1 98.19 72 ARG A C 1
ATOM 564 O O . ARG A 1 72 ? 0.284 -22.453 3.27 1 98.19 72 ARG A O 1
ATOM 571 N N . CYS A 1 73 ? 0.143 -20.375 4.07 1 98.5 73 CYS A N 1
ATOM 572 C CA . CYS A 1 73 ? 1.435 -20.062 3.471 1 98.5 73 CYS A CA 1
ATOM 573 C C . CYS A 1 73 ? 2.168 -19 4.281 1 98.5 73 CYS A C 1
ATOM 575 O O . CYS A 1 73 ? 1.586 -18.375 5.176 1 98.5 73 CYS A O 1
ATOM 577 N N . SER A 1 74 ? 3.441 -18.891 4.066 1 98.56 74 SER A N 1
ATOM 578 C CA . SER A 1 74 ? 4.301 -17.844 4.629 1 98.56 74 SER A CA 1
ATOM 579 C C . SER A 1 74 ? 5.145 -17.188 3.543 1 98.56 74 SER A C 1
ATOM 581 O O . SER A 1 74 ? 5.426 -17.797 2.508 1 98.56 74 SER A O 1
ATOM 583 N N . PHE A 1 75 ? 5.477 -15.961 3.764 1 98.69 75 PHE A N 1
ATOM 584 C CA . PHE A 1 75 ? 6.285 -15.25 2.777 1 98.69 75 PHE A CA 1
ATOM 585 C C . PHE A 1 75 ? 7.629 -15.945 2.584 1 98.69 75 PHE A C 1
ATOM 587 O O . PHE A 1 75 ? 8.227 -16.438 3.545 1 98.69 75 PHE A O 1
ATOM 594 N N . LEU A 1 76 ? 8.031 -15.945 1.427 1 98.38 76 LEU A N 1
ATOM 595 C CA . LEU A 1 76 ? 9.352 -16.453 1.09 1 98.38 76 LEU A CA 1
ATOM 596 C C . LEU A 1 76 ? 10.359 -15.312 0.978 1 98.38 76 LEU A C 1
ATOM 598 O O . LEU A 1 76 ? 10.242 -14.461 0.096 1 98.38 76 LEU A O 1
ATOM 602 N N . PRO A 1 77 ? 11.375 -15.25 1.909 1 98.44 77 PRO A N 1
ATOM 603 C CA . PRO A 1 77 ? 12.391 -14.203 1.77 1 98.44 77 PRO A CA 1
ATOM 604 C C . PRO A 1 77 ? 13.164 -14.305 0.456 1 98.44 77 PRO A C 1
ATOM 606 O O . PRO A 1 77 ? 13.539 -15.406 0.041 1 98.44 77 PRO A O 1
ATOM 609 N N . LEU A 1 78 ? 13.367 -13.156 -0.225 1 98.69 78 LEU A N 1
ATOM 610 C CA . LEU A 1 78 ? 14.008 -13.141 -1.535 1 98.69 78 LEU A CA 1
ATOM 611 C C . LEU A 1 78 ? 15.141 -12.117 -1.576 1 98.69 78 LEU A C 1
ATOM 613 O O . LEU A 1 78 ? 15.047 -11.062 -0.941 1 98.69 78 LEU A O 1
ATOM 617 N N . ASN A 1 79 ? 16.219 -12.43 -2.291 1 98.75 79 ASN A N 1
ATOM 618 C CA . ASN A 1 79 ? 17.172 -11.422 -2.73 1 98.75 79 ASN A CA 1
ATOM 619 C C . ASN A 1 79 ? 16.641 -10.633 -3.926 1 98.75 79 ASN A C 1
ATOM 621 O O . ASN A 1 79 ? 16.359 -11.211 -4.977 1 98.75 79 ASN A O 1
ATOM 625 N N . MET A 1 80 ? 16.516 -9.352 -3.738 1 98.69 80 MET A N 1
ATOM 626 C CA . MET A 1 80 ? 15.883 -8.57 -4.801 1 98.69 80 MET A CA 1
ATOM 627 C C . MET A 1 80 ? 16.312 -7.10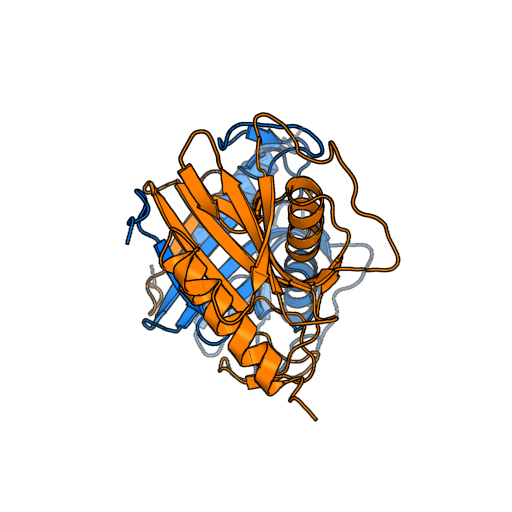9 -4.73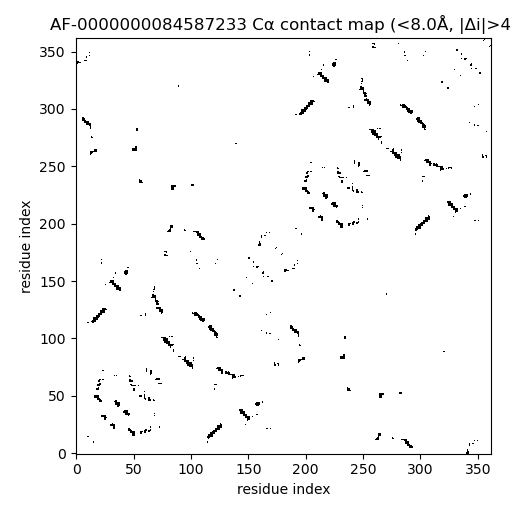4 1 98.69 80 MET A C 1
ATOM 629 O O . MET A 1 80 ? 16.766 -6.637 -3.691 1 98.69 80 MET A O 1
ATOM 633 N N . LYS A 1 81 ? 16.219 -6.453 -5.832 1 98.12 81 LYS A N 1
ATOM 634 C CA . LYS A 1 81 ? 16.281 -4.992 -5.828 1 98.12 81 LYS A CA 1
ATOM 635 C C . LYS A 1 81 ? 14.93 -4.383 -5.461 1 98.12 81 LYS A C 1
ATOM 637 O O . LYS A 1 81 ? 13.883 -4.832 -5.949 1 98.12 81 LYS A O 1
ATOM 642 N N . THR A 1 82 ? 14.914 -3.496 -4.574 1 97.88 82 THR A N 1
ATOM 643 C CA . THR A 1 82 ? 13.695 -2.818 -4.148 1 97.88 82 THR A CA 1
ATOM 644 C C . THR A 1 82 ? 13.984 -1.37 -3.764 1 97.88 82 THR A C 1
ATOM 646 O O . THR A 1 82 ? 15.141 -1.001 -3.553 1 97.88 82 THR A O 1
ATOM 649 N N . ARG A 1 83 ? 13.008 -0.58 -3.773 1 96.75 83 ARG A N 1
ATOM 650 C CA . ARG A 1 83 ? 13.188 0.823 -3.414 1 96.75 83 ARG A CA 1
ATOM 651 C C . ARG A 1 83 ? 12.789 1.072 -1.962 1 96.75 83 ARG A C 1
ATOM 653 O O . ARG A 1 83 ? 12.938 2.188 -1.457 1 96.75 83 ARG A O 1
ATOM 660 N N . SER A 1 84 ? 12.195 0.034 -1.306 1 96.44 84 SER A N 1
ATOM 661 C CA . SER A 1 84 ? 12.086 0.123 0.147 1 96.44 84 SER A CA 1
ATOM 662 C C . SER A 1 84 ? 13.461 0.225 0.799 1 96.44 84 SER A C 1
ATOM 664 O O . SER A 1 84 ? 14.398 -0.469 0.397 1 96.44 84 SER A O 1
ATOM 666 N N . GLN A 1 85 ? 13.578 1.035 1.713 1 93.75 85 GLN A N 1
ATOM 667 C CA . GLN A 1 85 ? 14.906 1.294 2.262 1 93.75 85 GLN A CA 1
ATOM 668 C C . GLN A 1 85 ? 15.172 0.427 3.49 1 93.75 85 GLN A C 1
ATOM 670 O O . GLN A 1 85 ? 14.234 -0.036 4.145 1 93.75 85 GLN A O 1
ATOM 675 N N . PRO A 1 86 ? 16.531 0.178 3.713 1 92.56 86 PRO A N 1
ATOM 676 C CA . PRO A 1 86 ? 16.859 -0.485 4.977 1 92.56 86 PRO A CA 1
ATOM 677 C C . PRO A 1 86 ? 16.484 0.348 6.199 1 92.56 86 PRO A C 1
ATOM 679 O O . PRO A 1 86 ? 16.516 1.58 6.148 1 92.56 86 PRO A O 1
ATOM 682 N N . SER A 1 87 ? 16.172 -0.347 7.234 1 88.88 87 SER A N 1
ATOM 683 C CA . SER A 1 87 ? 15.797 0.358 8.453 1 88.88 87 SER A CA 1
ATOM 684 C C . SER A 1 87 ? 16.953 1.195 8.992 1 88.88 87 SER A C 1
ATOM 686 O O . SER A 1 87 ? 18.109 0.758 8.969 1 88.88 87 SER A O 1
ATOM 688 N N . ASN A 1 88 ? 16.656 2.395 9.406 1 83.38 88 ASN A N 1
ATOM 689 C CA . ASN A 1 88 ? 17.562 3.291 10.125 1 83.38 88 ASN A CA 1
ATOM 690 C C . ASN A 1 88 ? 18.719 3.75 9.234 1 83.38 88 ASN A C 1
ATOM 692 O O . ASN A 1 88 ? 19.797 4.062 9.734 1 83.38 88 ASN A O 1
ATOM 696 N N . VAL A 1 89 ? 18.578 3.555 7.926 1 81.25 89 VAL A N 1
ATOM 697 C CA . VAL A 1 89 ? 19.578 4.016 6.98 1 81.25 89 VAL A CA 1
ATOM 698 C C . VAL A 1 89 ? 18.953 5.008 6 1 81.25 89 VAL A C 1
ATOM 700 O O . VAL A 1 89 ? 17.828 4.805 5.535 1 81.25 89 VAL A O 1
ATOM 703 N N . PHE A 1 90 ? 19.672 6.039 5.965 1 79.75 90 PHE A N 1
ATOM 704 C CA . PHE A 1 90 ? 19.219 6.988 4.949 1 79.75 90 PHE A CA 1
ATOM 705 C C . PHE A 1 90 ? 19.875 6.68 3.605 1 79.75 90 PHE A C 1
ATOM 707 O O . PHE A 1 90 ? 21.094 6.645 3.494 1 79.75 90 PHE A O 1
ATOM 714 N N . VAL A 1 91 ? 19.047 6.391 2.67 1 80.19 91 VAL A N 1
ATOM 715 C CA . VAL A 1 91 ? 19.516 6.148 1.311 1 80.19 91 VAL A CA 1
ATOM 716 C C . VAL A 1 91 ? 18.688 6.984 0.325 1 80.19 91 VAL A C 1
ATOM 718 O O . VAL A 1 91 ? 17.484 7.156 0.499 1 80.19 91 VAL A O 1
ATOM 721 N N . LYS A 1 92 ? 19.375 7.586 -0.565 1 84.44 92 LYS A N 1
ATOM 722 C CA . LYS A 1 92 ? 18.672 8.258 -1.65 1 84.44 92 LYS A CA 1
ATOM 723 C C . LYS A 1 92 ? 17.688 7.316 -2.332 1 84.44 92 LYS A C 1
ATOM 725 O O . LYS A 1 92 ? 17.891 6.102 -2.346 1 84.44 92 LYS A O 1
ATOM 730 N N . ASP A 1 93 ? 16.672 7.926 -2.818 1 88 93 ASP A N 1
ATOM 731 C CA . ASP A 1 93 ? 15.664 7.113 -3.48 1 88 93 ASP A CA 1
ATOM 732 C C . ASP A 1 93 ? 16.219 6.465 -4.746 1 88 93 ASP A C 1
ATOM 734 O O . ASP A 1 93 ? 16.219 7.078 -5.812 1 88 93 ASP A O 1
ATOM 738 N N . GLN A 1 94 ? 16.672 5.344 -4.645 1 92.38 94 GLN A N 1
ATOM 739 C CA . GLN A 1 94 ? 17.156 4.469 -5.707 1 92.38 94 GLN A CA 1
ATOM 740 C C . GLN A 1 94 ? 16.969 3 -5.34 1 92.38 94 GLN A C 1
ATOM 742 O O . GLN A 1 94 ? 16.906 2.652 -4.16 1 92.38 94 GLN A O 1
ATOM 747 N N . PRO A 1 95 ? 16.797 2.199 -6.359 1 95.75 95 PRO A N 1
ATOM 748 C CA . PRO A 1 95 ? 16.734 0.773 -6.027 1 95.75 95 PRO A CA 1
ATOM 749 C C . PRO A 1 95 ? 18 0.273 -5.34 1 95.75 95 PRO A C 1
ATOM 751 O O . PRO A 1 95 ? 19.109 0.646 -5.73 1 95.75 95 PRO A O 1
ATOM 754 N N . THR A 1 96 ? 17.844 -0.449 -4.293 1 95.88 96 THR A N 1
ATOM 755 C CA . THR A 1 96 ? 18.969 -1.079 -3.617 1 95.88 96 THR A CA 1
ATOM 756 C C . THR A 1 96 ? 18.75 -2.582 -3.479 1 95.88 96 THR A C 1
ATOM 758 O O . THR A 1 96 ? 17.609 -3.043 -3.438 1 95.88 96 THR A O 1
ATOM 761 N N . TYR A 1 97 ? 19.828 -3.34 -3.479 1 97.19 97 TYR A N 1
ATOM 762 C CA . TYR A 1 97 ? 19.766 -4.793 -3.348 1 97.19 97 TYR A CA 1
ATOM 763 C C . TYR A 1 97 ? 19.469 -5.195 -1.908 1 97.19 97 TYR A C 1
ATOM 765 O O . TYR A 1 97 ? 20.125 -4.727 -0.978 1 97.19 97 TYR A O 1
ATOM 773 N N . ALA A 1 98 ? 18.5 -5.984 -1.708 1 97.62 98 ALA A N 1
ATOM 774 C CA . ALA A 1 98 ? 18.109 -6.496 -0.398 1 97.62 98 ALA A CA 1
ATOM 775 C C . ALA A 1 98 ? 18.281 -8.016 -0.327 1 97.62 98 ALA A C 1
ATOM 777 O O . ALA A 1 98 ? 17.875 -8.734 -1.239 1 97.62 98 ALA A O 1
ATOM 778 N N . ILE A 1 99 ? 18.844 -8.461 0.75 1 97.94 99 ILE A N 1
ATOM 779 C CA . ILE A 1 99 ? 19.031 -9.891 0.982 1 97.94 99 ILE A CA 1
ATOM 780 C C . ILE A 1 99 ? 17.906 -10.414 1.877 1 97.94 99 ILE A C 1
ATOM 782 O O . ILE A 1 99 ? 17.672 -9.883 2.967 1 97.94 99 ILE A O 1
ATOM 786 N N . GLY A 1 100 ? 17.234 -11.406 1.413 1 98.12 100 GLY A N 1
ATOM 787 C CA . GLY A 1 100 ? 16.188 -12.039 2.213 1 98.12 100 GLY A CA 1
ATOM 788 C C . GLY A 1 100 ? 15.039 -11.102 2.537 1 98.12 100 GLY A C 1
ATOM 789 O O . GLY A 1 100 ? 14.594 -11.031 3.684 1 98.12 100 GLY A O 1
ATOM 790 N N . ALA A 1 101 ? 14.625 -10.312 1.573 1 97.88 101 ALA A N 1
ATOM 791 C CA . ALA A 1 101 ? 13.57 -9.328 1.789 1 97.88 101 ALA A CA 1
ATOM 792 C C . ALA A 1 101 ? 12.195 -9.945 1.592 1 97.88 101 ALA A C 1
ATOM 794 O O . ALA A 1 101 ? 12.031 -10.891 0.814 1 97.88 101 ALA A O 1
ATOM 795 N N . VAL A 1 102 ? 11.227 -9.445 2.312 1 98.19 102 VAL A N 1
ATOM 796 C CA . VAL A 1 102 ? 9.82 -9.742 2.109 1 98.19 102 VAL A CA 1
ATOM 797 C C . VAL A 1 102 ? 9.086 -8.484 1.651 1 98.19 102 VAL A C 1
ATOM 799 O O . VAL A 1 102 ? 8.469 -7.789 2.463 1 98.19 102 VAL A O 1
ATOM 802 N N . GLU A 1 103 ? 9.297 -8.133 0.466 1 98.69 103 GLU A N 1
ATOM 803 C CA . GLU A 1 103 ? 8.703 -6.977 -0.192 1 98.69 103 GLU A CA 1
ATOM 804 C C . GLU A 1 103 ? 7.926 -7.387 -1.439 1 98.69 103 GLU A C 1
ATOM 806 O O . GLU A 1 103 ? 8.156 -8.461 -1.995 1 98.69 103 GLU A O 1
ATOM 811 N N . PRO A 1 104 ? 6.922 -6.617 -1.836 1 98.88 104 PRO A N 1
ATOM 812 C CA . PRO A 1 104 ? 6.254 -6.973 -3.09 1 98.88 104 PRO A CA 1
ATOM 813 C C . PRO A 1 104 ? 7.215 -7.035 -4.273 1 98.88 104 PRO A C 1
ATOM 815 O O . PRO A 1 104 ? 8.078 -6.164 -4.422 1 98.88 104 PRO A O 1
ATOM 818 N N . VAL A 1 105 ? 7.039 -8 -5.109 1 98.88 105 VAL A N 1
ATOM 819 C CA . VAL A 1 105 ? 7.914 -8.164 -6.266 1 98.88 105 VAL A CA 1
ATOM 820 C C . VAL A 1 105 ? 7.344 -7.398 -7.457 1 98.88 105 VAL A C 1
ATOM 822 O O . VAL A 1 105 ? 8.047 -7.152 -8.438 1 98.88 105 VAL A O 1
ATOM 825 N N . ALA A 1 106 ? 6.09 -7.043 -7.363 1 98.88 106 ALA A N 1
ATOM 826 C CA . ALA A 1 106 ? 5.402 -6.258 -8.383 1 98.88 106 ALA A CA 1
ATOM 827 C C . ALA A 1 106 ? 4.168 -5.566 -7.812 1 98.88 106 ALA A C 1
ATOM 829 O O . ALA A 1 106 ? 3.646 -5.977 -6.773 1 98.88 106 ALA A O 1
ATOM 830 N N . VAL A 1 107 ? 3.742 -4.547 -8.438 1 98.88 107 VAL A N 1
ATOM 831 C CA . VAL A 1 107 ? 2.449 -3.91 -8.211 1 98.88 107 VAL A CA 1
ATOM 832 C C . VAL A 1 107 ? 1.739 -3.689 -9.547 1 98.88 107 VAL A C 1
ATOM 834 O O . VAL A 1 107 ? 2.355 -3.246 -10.516 1 98.88 107 VAL A O 1
ATOM 837 N N . PHE A 1 108 ? 0.501 -4.105 -9.625 1 98.69 108 PHE A N 1
ATOM 838 C CA . PHE A 1 108 ? -0.351 -3.746 -10.758 1 98.69 108 PHE A CA 1
ATOM 839 C C . PHE A 1 108 ? -1.101 -2.451 -10.477 1 98.69 108 PHE A C 1
ATOM 841 O O . PHE A 1 108 ? -1.721 -2.301 -9.422 1 98.69 108 PHE A O 1
ATOM 848 N N . LEU A 1 109 ? -0.931 -1.508 -11.32 1 97.69 109 LEU A N 1
ATOM 849 C CA . LEU A 1 109 ? -1.777 -0.321 -11.375 1 97.69 109 LEU A CA 1
ATOM 850 C C . LEU A 1 109 ? -2.863 -0.475 -12.438 1 97.69 109 LEU A C 1
ATOM 852 O O . LEU A 1 109 ? -2.598 -0.321 -13.633 1 97.69 109 LEU A O 1
ATOM 856 N N . ARG A 1 110 ? -4.094 -0.759 -11.992 1 97.69 110 ARG A N 1
ATOM 857 C CA . ARG A 1 110 ? -5.207 -1.007 -12.906 1 97.69 110 ARG A CA 1
ATOM 858 C C . ARG A 1 110 ? -6.219 0.131 -12.859 1 97.69 110 ARG A C 1
ATOM 860 O O . ARG A 1 110 ? -6.812 0.398 -11.805 1 97.69 110 ARG A O 1
ATOM 867 N N . ARG A 1 111 ? -6.414 0.735 -13.922 1 96.94 111 ARG A N 1
ATOM 868 C CA . ARG A 1 111 ? -7.391 1.814 -14.016 1 96.94 111 ARG A CA 1
ATOM 869 C C . ARG A 1 111 ? -8.727 1.301 -14.547 1 96.94 111 ARG A C 1
ATOM 871 O O . ARG A 1 111 ? -8.906 1.162 -15.758 1 96.94 111 ARG A O 1
ATOM 878 N N . VAL A 1 112 ? -9.625 1.086 -13.641 1 95.69 112 VAL A N 1
ATOM 879 C CA . VAL A 1 112 ? -10.969 0.632 -13.984 1 95.69 112 VAL A CA 1
ATOM 880 C C . VAL A 1 112 ? -11.789 1.804 -14.523 1 95.69 112 VAL A C 1
ATOM 882 O O . VAL A 1 112 ? -12.531 1.653 -15.492 1 95.69 112 VAL A O 1
ATOM 885 N N . ALA A 1 113 ? -11.609 2.984 -13.906 1 94.5 113 ALA A N 1
ATOM 886 C CA . ALA A 1 113 ? -12.172 4.281 -14.289 1 94.5 113 ALA A CA 1
ATOM 887 C C . ALA A 1 113 ? -11.328 5.426 -13.734 1 94.5 113 ALA A C 1
ATOM 889 O O . ALA A 1 113 ? -10.336 5.195 -13.031 1 94.5 113 ALA A O 1
ATOM 890 N N . ASP A 1 114 ? -11.578 6.621 -14.047 1 90.69 114 ASP A N 1
ATOM 891 C CA . ASP A 1 114 ? -10.812 7.781 -13.602 1 90.69 114 ASP A CA 1
ATOM 892 C C . ASP A 1 114 ? -10.734 7.832 -12.078 1 90.69 114 ASP A C 1
ATOM 894 O O . ASP A 1 114 ? -9.688 8.156 -11.516 1 90.69 114 ASP A O 1
ATOM 898 N N . LYS A 1 115 ? -11.82 7.531 -11.469 1 92.19 115 LYS A N 1
ATOM 899 C CA . LYS A 1 115 ? -11.891 7.566 -10.008 1 92.19 115 LYS A CA 1
ATOM 900 C C . LYS A 1 115 ? -12.117 6.172 -9.438 1 92.19 115 LYS A C 1
ATOM 902 O O . LYS A 1 115 ? -12.938 5.988 -8.531 1 92.19 115 LYS A O 1
ATOM 907 N N . ASP A 1 116 ? -11.477 5.168 -10.055 1 96.69 116 ASP A N 1
ATOM 908 C CA . ASP A 1 116 ? -11.484 3.76 -9.664 1 96.69 116 ASP A CA 1
ATOM 909 C C . ASP A 1 116 ? -10.195 3.066 -10.094 1 96.69 116 ASP A C 1
ATOM 911 O O . ASP A 1 116 ? -10.141 2.457 -11.164 1 96.69 116 ASP A O 1
ATOM 915 N N . VAL A 1 117 ? -9.203 3.244 -9.219 1 98 117 VAL A N 1
ATOM 916 C CA . VAL A 1 117 ? -7.883 2.703 -9.516 1 98 117 VAL A CA 1
ATOM 917 C C . VAL A 1 117 ? -7.547 1.592 -8.523 1 98 117 VAL A C 1
ATOM 919 O O . VAL A 1 117 ? -7.699 1.766 -7.312 1 98 117 VAL A O 1
ATOM 922 N N . LYS A 1 118 ? -7.086 0.507 -9.055 1 98.12 118 LYS A N 1
ATOM 923 C CA . LYS A 1 118 ? -6.707 -0.625 -8.211 1 98.12 118 LYS A CA 1
ATOM 924 C C . LYS A 1 118 ? -5.191 -0.753 -8.109 1 98.12 118 LYS A C 1
ATOM 926 O O . LYS A 1 118 ? -4.492 -0.722 -9.125 1 98.12 118 LYS A O 1
ATOM 931 N N . PHE A 1 119 ? -4.73 -0.807 -6.895 1 98.62 119 PHE A N 1
ATOM 932 C CA . PHE A 1 119 ? -3.354 -1.193 -6.598 1 98.62 119 PHE A CA 1
ATOM 933 C C . PHE A 1 119 ? -3.285 -2.648 -6.152 1 98.62 119 PHE A C 1
ATOM 935 O O . PHE A 1 119 ? -3.812 -3.004 -5.098 1 98.62 119 PHE A O 1
ATOM 942 N N . ILE A 1 120 ? -2.652 -3.475 -6.922 1 98.88 120 ILE A N 1
ATOM 943 C CA . ILE A 1 120 ? -2.557 -4.887 -6.578 1 98.88 120 ILE A CA 1
ATOM 944 C C . ILE A 1 120 ? -1.102 -5.254 -6.289 1 98.88 120 ILE A C 1
ATOM 946 O O . ILE A 1 120 ? -0.275 -5.301 -7.203 1 98.88 120 ILE A O 1
ATOM 950 N N . PHE A 1 121 ? -0.781 -5.523 -5.07 1 98.94 121 PHE A N 1
ATOM 951 C CA . PHE A 1 121 ? 0.571 -5.855 -4.637 1 98.94 121 PHE A CA 1
ATOM 952 C C . PHE A 1 121 ? 0.8 -7.359 -4.684 1 98.94 121 PHE A C 1
ATOM 954 O O . PHE A 1 121 ? -0.037 -8.133 -4.215 1 98.94 121 PHE A O 1
ATOM 961 N N . TRP A 1 122 ? 1.914 -7.797 -5.203 1 98.94 122 TRP A N 1
ATOM 962 C CA . TRP A 1 122 ? 2.236 -9.211 -5.352 1 98.94 122 TRP A CA 1
ATOM 963 C C . TRP A 1 122 ? 3.451 -9.586 -4.512 1 98.94 122 TRP A C 1
ATOM 965 O O . TRP A 1 122 ? 4.551 -9.07 -4.73 1 98.94 122 TRP A O 1
ATOM 975 N N . PHE A 1 123 ? 3.256 -10.461 -3.604 1 98.94 123 PHE A N 1
ATOM 976 C CA . PHE A 1 123 ? 4.328 -11.062 -2.818 1 98.94 123 PHE A CA 1
ATOM 977 C C . PHE A 1 123 ? 4.617 -12.484 -3.291 1 98.94 123 PHE A C 1
ATOM 979 O O . PHE A 1 123 ? 3.896 -13.016 -4.137 1 98.94 123 PHE A O 1
ATOM 986 N N . VAL A 1 124 ? 5.719 -13.039 -2.83 1 98.94 124 VAL A N 1
ATOM 987 C CA . VAL A 1 124 ? 6.008 -14.445 -3.061 1 98.94 124 VAL A CA 1
ATOM 988 C C . VAL A 1 124 ? 5.906 -15.219 -1.746 1 98.94 124 VAL A C 1
ATOM 990 O O . VAL A 1 124 ? 6.438 -14.781 -0.722 1 98.94 124 VAL A O 1
ATOM 993 N N . ALA A 1 125 ? 5.145 -16.219 -1.788 1 98.88 125 ALA A N 1
ATOM 994 C CA . ALA A 1 125 ? 4.957 -17.047 -0.6 1 98.88 125 ALA A CA 1
ATOM 995 C C . ALA A 1 125 ? 5.172 -18.531 -0.92 1 98.88 125 ALA A C 1
ATOM 997 O O . ALA A 1 125 ? 5.246 -18.922 -2.09 1 98.88 125 ALA A O 1
ATOM 998 N N . GLU A 1 126 ? 5.312 -19.266 0.092 1 98.69 126 GLU A N 1
ATOM 999 C CA . GLU A 1 126 ? 5.445 -20.719 -0.016 1 98.69 126 GLU A CA 1
ATOM 1000 C C . GLU A 1 126 ? 4.391 -21.438 0.825 1 98.69 126 GLU A C 1
ATOM 1002 O O . GLU A 1 126 ? 4.094 -21.016 1.944 1 98.69 126 GLU A O 1
ATOM 1007 N N . VAL A 1 127 ? 3.9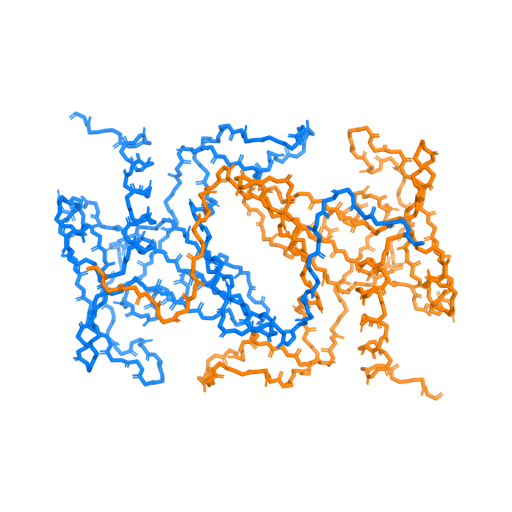24 -22.547 0.302 1 98.31 127 VAL A N 1
ATOM 1008 C CA . VAL A 1 127 ? 2.943 -23.359 1.017 1 98.31 127 VAL A CA 1
ATOM 1009 C C . VAL A 1 127 ? 3.547 -23.859 2.326 1 98.31 127 VAL A C 1
ATOM 1011 O O . VAL A 1 127 ? 4.699 -24.312 2.357 1 98.31 127 VAL A O 1
ATOM 1014 N N . ASP A 1 128 ? 2.771 -23.672 3.342 1 97.12 128 ASP A N 1
ATOM 1015 C CA . ASP A 1 128 ? 3.133 -24.312 4.602 1 97.12 128 ASP A CA 1
ATOM 1016 C C . ASP A 1 128 ? 2.713 -25.781 4.613 1 97.12 128 ASP A C 1
ATOM 1018 O O . ASP A 1 128 ? 1.573 -26.094 4.957 1 97.12 128 ASP A O 1
ATOM 1022 N N . GLU A 1 129 ? 3.566 -26.641 4.406 1 93.88 129 GLU A N 1
ATOM 1023 C CA . GLU A 1 129 ? 3.287 -28.062 4.207 1 93.88 129 GLU A CA 1
ATOM 1024 C C . GLU A 1 129 ? 2.918 -28.734 5.52 1 93.88 129 GLU A C 1
ATOM 1026 O O . GLU A 1 129 ? 2.436 -29.875 5.523 1 93.88 129 GLU A O 1
ATOM 1031 N N . THR A 1 130 ? 3.148 -28.078 6.562 1 95.56 130 THR A N 1
ATOM 1032 C CA . THR A 1 130 ? 2.789 -28.656 7.852 1 95.56 130 THR A CA 1
ATOM 1033 C C . THR A 1 130 ? 1.282 -28.562 8.078 1 95.56 130 THR A C 1
ATOM 1035 O O . THR A 1 130 ? 0.752 -29.203 9 1 95.56 130 THR A O 1
ATOM 1038 N N . HIS A 1 131 ? 0.557 -27.844 7.273 1 95.56 131 HIS A N 1
ATOM 1039 C CA . HIS A 1 131 ? -0.896 -27.734 7.336 1 95.56 131 HIS A CA 1
ATOM 1040 C C . HIS A 1 131 ? -1.549 -28.344 6.105 1 95.56 131 HIS A C 1
ATOM 1042 O O . HIS A 1 131 ? -1.109 -28.109 4.977 1 95.56 131 HIS A O 1
ATOM 1048 N N . PRO A 1 132 ? -2.551 -29.078 6.348 1 95.31 132 PRO A N 1
ATOM 1049 C CA . PRO A 1 132 ? -3.238 -29.672 5.203 1 95.31 132 PRO A CA 1
ATOM 1050 C C . PRO A 1 132 ? -4.059 -28.656 4.41 1 95.31 132 PRO A C 1
ATOM 1052 O O . PRO A 1 132 ? -4.453 -27.625 4.953 1 95.31 132 PRO A O 1
ATOM 1055 N N . HIS A 1 133 ? -4.234 -28.953 3.162 1 96.44 133 HIS A N 1
ATOM 1056 C CA . HIS A 1 133 ? -5.152 -28.156 2.346 1 96.44 133 HIS A CA 1
ATOM 1057 C C . HIS A 1 133 ? -6.551 -28.141 2.953 1 96.44 133 HIS A C 1
ATOM 1059 O O . HIS A 1 133 ? -7.051 -29.172 3.41 1 96.44 133 HIS A O 1
ATOM 1065 N N . GLU A 1 134 ? -7.152 -26.953 2.939 1 96.62 134 GLU A N 1
ATOM 1066 C CA . GLU A 1 134 ? -8.5 -26.797 3.488 1 96.62 134 GLU A CA 1
ATOM 1067 C C . GLU A 1 134 ? -9.508 -26.453 2.395 1 96.62 134 GLU A C 1
ATOM 1069 O O . GLU A 1 134 ? -9.273 -25.562 1.59 1 96.62 134 GLU A O 1
ATOM 1074 N N . LYS A 1 135 ? -10.648 -27.156 2.4 1 93.75 135 LYS A N 1
ATOM 1075 C CA . LYS A 1 135 ? -11.727 -26.875 1.459 1 93.75 135 LYS A CA 1
ATOM 1076 C C . LYS A 1 135 ? -12.727 -25.875 2.049 1 93.75 135 LYS A C 1
ATOM 1078 O O . LYS A 1 135 ? -12.828 -25.75 3.27 1 93.75 135 LYS A O 1
ATOM 1083 N N . GLY A 1 136 ? -13.406 -25.125 1.187 1 93.69 136 GLY A N 1
ATOM 1084 C CA . GLY A 1 136 ? -14.484 -24.25 1.631 1 93.69 136 GLY A CA 1
ATOM 1085 C C . GLY A 1 136 ? -13.984 -22.938 2.197 1 93.69 136 GLY A C 1
ATOM 1086 O O . GLY A 1 136 ? -14.672 -22.297 2.998 1 93.69 136 GLY A O 1
ATOM 1087 N N . THR A 1 137 ? -12.75 -22.562 1.903 1 95.25 137 THR A N 1
ATOM 1088 C CA . THR A 1 137 ? -12.172 -21.344 2.451 1 95.25 137 THR A CA 1
ATOM 1089 C C . THR A 1 137 ? -12.523 -20.141 1.583 1 95.25 137 THR A C 1
ATOM 1091 O O . THR A 1 137 ? -12.32 -18.984 1.987 1 95.25 137 THR A O 1
ATOM 1094 N N . GLN A 1 138 ? -13.031 -20.328 0.429 1 93.19 138 GLN A N 1
ATOM 1095 C CA . GLN A 1 138 ? -13.359 -19.25 -0.495 1 93.19 138 GLN A CA 1
ATOM 1096 C C . GLN A 1 138 ? -14.594 -18.484 -0.026 1 93.19 138 GLN A C 1
ATOM 1098 O O . GLN A 1 138 ? -15.453 -19.047 0.652 1 93.19 138 GLN A O 1
ATOM 1103 N N . ILE A 1 139 ? -14.641 -17.203 -0.366 1 87.19 139 ILE A N 1
ATOM 1104 C CA . ILE A 1 139 ? -15.727 -16.344 0.092 1 87.19 139 ILE A CA 1
ATOM 1105 C C . ILE A 1 139 ? -16.547 -15.875 -1.104 1 87.19 139 ILE A C 1
ATOM 1107 O O . ILE A 1 139 ? -16.016 -15.695 -2.201 1 87.19 139 ILE A O 1
ATOM 1111 N N . GLY A 1 140 ? -17.828 -15.547 -0.776 1 79.94 140 GLY A N 1
ATOM 1112 C CA . GLY A 1 140 ? -18.734 -14.984 -1.774 1 79.94 140 GLY A CA 1
ATOM 1113 C C . GLY A 1 140 ? -19.016 -15.93 -2.928 1 79.94 140 GLY A C 1
ATOM 1114 O O . GLY A 1 140 ? -19.312 -17.109 -2.713 1 79.94 140 GLY A O 1
ATOM 1115 N N . SER A 1 141 ? -18.891 -15.281 -4.09 1 79.62 141 SER A N 1
ATOM 1116 C CA . SER A 1 141 ? -19.266 -16.031 -5.285 1 79.62 141 SER A CA 1
ATOM 1117 C C . SER A 1 141 ? -18.031 -16.688 -5.914 1 79.62 141 SER A C 1
ATOM 1119 O O . SER A 1 141 ? -18.094 -17.172 -7.051 1 79.62 141 SER A O 1
ATOM 1121 N N . GLU A 1 142 ? -17 -16.641 -5.184 1 86.31 142 GLU A N 1
ATOM 1122 C CA . GLU A 1 142 ? -15.789 -17.281 -5.699 1 86.31 142 GLU A CA 1
ATOM 1123 C C . GLU A 1 142 ? -15.992 -18.781 -5.902 1 86.31 142 GLU A C 1
ATOM 1125 O O . GLU A 1 142 ? -16.609 -19.438 -5.07 1 86.31 142 GLU A O 1
ATOM 1130 N N . ASP A 1 143 ? -15.633 -19.25 -7.031 1 89.12 143 ASP A N 1
ATOM 1131 C CA . ASP A 1 143 ? -15.68 -20.656 -7.41 1 89.12 143 ASP A CA 1
ATOM 1132 C C . ASP A 1 143 ? -14.422 -21.078 -8.18 1 89.12 143 ASP A C 1
ATOM 1134 O O . ASP A 1 143 ? -14.516 -21.594 -9.289 1 89.12 143 ASP A O 1
ATOM 1138 N N . TYR A 1 144 ? -13.367 -20.875 -7.5 1 94.94 144 TYR A N 1
ATOM 1139 C CA . TYR A 1 144 ? -12.078 -21.156 -8.125 1 94.94 144 TYR A CA 1
ATOM 1140 C C . TYR A 1 144 ? -11.664 -22.594 -7.879 1 94.94 144 TYR A C 1
ATOM 1142 O O . TYR A 1 144 ? -11.891 -23.141 -6.797 1 94.94 144 TYR A O 1
ATOM 1150 N N . GLU A 1 145 ? -11.117 -23.141 -8.859 1 96.5 145 GLU A N 1
ATOM 1151 C CA . GLU A 1 145 ? -10.391 -24.406 -8.688 1 96.5 145 GLU A CA 1
ATOM 1152 C C . GLU A 1 145 ? -8.898 -24.156 -8.539 1 96.5 145 GLU A C 1
ATOM 1154 O O . GLU A 1 145 ? -8.289 -23.469 -9.359 1 96.5 145 GLU A O 1
ATOM 1159 N N . THR A 1 146 ? -8.344 -24.766 -7.516 1 97.38 146 THR A N 1
ATOM 1160 C CA . THR A 1 146 ? -6.926 -24.562 -7.227 1 97.38 146 THR A CA 1
ATOM 1161 C C . THR A 1 146 ? -6.074 -25.594 -7.977 1 97.38 146 THR A C 1
ATOM 1163 O O . THR A 1 146 ? -6.352 -26.781 -7.938 1 97.38 146 THR A O 1
ATOM 1166 N N . HIS A 1 147 ? -5.02 -25.094 -8.664 1 96.75 147 HIS A N 1
ATOM 1167 C CA . HIS A 1 147 ? -4.086 -25.938 -9.398 1 96.75 147 HIS A CA 1
ATOM 1168 C C . HIS A 1 147 ? -2.641 -25.547 -9.102 1 96.75 147 HIS A C 1
ATOM 1170 O O . HIS A 1 147 ? -2.322 -24.359 -8.977 1 96.75 147 HIS A O 1
ATOM 1176 N N . PHE A 1 148 ? -1.825 -26.562 -9.016 1 97.94 148 PHE A N 1
ATOM 1177 C CA . PHE A 1 148 ? -0.387 -26.328 -9.023 1 97.94 148 PHE A CA 1
ATOM 1178 C C . PHE A 1 148 ? 0.208 -26.656 -10.383 1 97.94 148 PHE A C 1
ATOM 1180 O O . PHE A 1 148 ? 0.172 -27.812 -10.82 1 97.94 148 PHE A O 1
ATOM 1187 N N . ALA A 1 149 ? 0.691 -25.719 -11.062 1 98.19 149 ALA A N 1
ATOM 1188 C CA . ALA A 1 149 ? 1.337 -25.906 -12.359 1 98.19 149 ALA A CA 1
ATOM 1189 C C . ALA A 1 149 ? 2.857 -25.906 -12.219 1 98.19 149 ALA A C 1
ATOM 1191 O O . ALA A 1 149 ? 3.422 -25.125 -11.461 1 98.19 149 ALA A O 1
ATOM 1192 N N . PRO A 1 150 ? 3.516 -26.812 -13 1 98.31 150 PRO A N 1
ATOM 1193 C CA . PRO A 1 150 ? 4.977 -26.734 -12.984 1 98.31 150 PRO A CA 1
ATOM 1194 C C . PRO A 1 150 ? 5.504 -25.359 -13.344 1 98.31 150 PRO A C 1
ATOM 1196 O O . PRO A 1 150 ? 4.961 -24.703 -14.234 1 98.31 150 PRO A O 1
ATOM 1199 N N . ALA A 1 151 ? 6.5 -24.906 -12.617 1 98 151 ALA A N 1
ATOM 1200 C CA . ALA A 1 151 ? 7.094 -23.594 -12.852 1 98 151 ALA A CA 1
ATOM 1201 C C . ALA A 1 151 ? 7.496 -23.422 -14.312 1 98 151 ALA A C 1
ATOM 1203 O O . ALA A 1 151 ? 7.398 -22.328 -14.867 1 98 151 ALA A O 1
ATOM 1204 N N . ALA A 1 152 ? 7.871 -24.516 -14.961 1 96.94 152 ALA A N 1
ATOM 1205 C CA . ALA A 1 152 ? 8.367 -24.484 -16.344 1 96.94 152 ALA A CA 1
ATOM 1206 C C . ALA A 1 152 ? 7.223 -24.266 -17.328 1 96.94 152 ALA A C 1
ATOM 1208 O O . ALA A 1 152 ? 7.453 -23.859 -18.469 1 96.94 152 ALA A O 1
ATOM 1209 N N . GLU A 1 153 ? 6.004 -24.438 -16.906 1 97.94 153 GLU A N 1
ATOM 1210 C CA . GLU A 1 153 ? 4.883 -24.453 -17.844 1 97.94 153 GLU A CA 1
ATOM 1211 C C . GLU A 1 153 ? 3.865 -23.375 -17.484 1 97.94 153 GLU A C 1
ATOM 1213 O O . GLU A 1 153 ? 3 -23.031 -18.297 1 97.94 153 GLU A O 1
ATOM 1218 N N . VAL A 1 154 ? 3.939 -22.828 -16.328 1 98.5 154 VAL A N 1
ATOM 1219 C CA . VAL A 1 154 ? 2.869 -22.016 -15.75 1 98.5 154 VAL A CA 1
ATOM 1220 C C . VAL A 1 154 ? 2.646 -20.766 -16.594 1 98.5 154 VAL A C 1
ATOM 1222 O O . VAL A 1 154 ? 1.516 -20.297 -16.719 1 98.5 154 VAL A O 1
ATOM 1225 N N . LEU A 1 155 ? 3.703 -20.203 -17.188 1 98.31 155 LEU A N 1
ATOM 1226 C CA . LEU A 1 155 ? 3.58 -18.969 -17.969 1 98.31 155 LEU A CA 1
ATOM 1227 C C . LEU A 1 155 ? 2.738 -19.203 -19.219 1 98.31 155 LEU A C 1
ATOM 1229 O O . LEU A 1 155 ? 2.074 -18.281 -19.703 1 98.31 155 LEU A O 1
ATOM 1233 N N . ASP A 1 156 ? 2.666 -20.422 -19.688 1 97.38 156 ASP A N 1
ATOM 1234 C CA . ASP A 1 156 ? 1.875 -20.766 -20.859 1 97.38 156 ASP A CA 1
ATOM 1235 C C . ASP A 1 156 ? 0.409 -20.984 -20.484 1 97.38 156 ASP A C 1
ATOM 1237 O O . ASP A 1 156 ? -0.46 -21 -21.359 1 97.38 156 ASP A O 1
ATOM 1241 N N . VAL A 1 157 ? 0.141 -21.141 -19.25 1 96.88 157 VAL A N 1
ATOM 1242 C CA . VAL A 1 157 ? -1.195 -21.5 -18.781 1 96.88 157 VAL A CA 1
ATOM 1243 C C . VAL A 1 157 ? -1.943 -20.234 -18.359 1 96.88 157 VAL A C 1
ATOM 1245 O O . VAL A 1 157 ? -3.152 -20.125 -18.562 1 96.88 157 VAL A O 1
ATOM 1248 N N . LEU A 1 158 ? -1.263 -19.281 -17.797 1 97.56 158 LEU A N 1
ATOM 1249 C CA . LEU A 1 158 ? -1.87 -18.078 -17.25 1 97.56 158 LEU A CA 1
ATOM 1250 C C . LEU A 1 158 ? -2.523 -17.25 -18.359 1 97.56 158 LEU A C 1
ATOM 1252 O O . LEU A 1 158 ? -1.936 -17.062 -19.422 1 97.56 158 LEU A O 1
ATOM 1256 N N . THR A 1 159 ? -3.676 -16.75 -18.062 1 96.75 159 THR A N 1
ATOM 1257 C CA . THR A 1 159 ? -4.5 -16.094 -19.062 1 96.75 159 THR A CA 1
ATOM 1258 C C . THR A 1 159 ? -3.969 -14.688 -19.359 1 96.75 159 THR A C 1
ATOM 1260 O O . THR A 1 159 ? -3.838 -14.297 -20.531 1 96.75 159 THR A O 1
ATOM 1263 N N . TYR A 1 160 ? -3.664 -13.938 -18.391 1 96.38 160 TYR A N 1
ATOM 1264 C CA . TYR A 1 160 ? -3.375 -12.523 -18.562 1 96.38 160 TYR A CA 1
ATOM 1265 C C . TYR A 1 160 ? -1.871 -12.273 -18.594 1 96.38 160 TYR A C 1
ATOM 1267 O O . TYR A 1 160 ? -1.117 -12.875 -17.828 1 96.38 160 TYR A O 1
ATOM 1275 N N . ALA A 1 161 ? -1.454 -11.391 -19.422 1 96.75 161 ALA A N 1
ATOM 1276 C CA . ALA A 1 161 ? -0.046 -11.039 -19.578 1 96.75 161 ALA A CA 1
ATOM 1277 C C . ALA A 1 161 ? 0.536 -10.492 -18.281 1 96.75 161 ALA A C 1
ATOM 1279 O O . ALA A 1 161 ? 1.676 -10.805 -17.922 1 96.75 161 ALA A O 1
ATOM 1280 N N . CYS A 1 162 ? -0.198 -9.688 -17.562 1 97.69 162 CYS A N 1
ATOM 1281 C CA . CYS A 1 162 ? 0.303 -9.094 -16.328 1 97.69 162 CYS A CA 1
ATOM 1282 C C . CYS A 1 162 ? 0.599 -10.164 -15.281 1 97.69 162 CYS A C 1
ATOM 1284 O O . CYS A 1 162 ? 1.596 -10.078 -14.562 1 97.69 162 CYS A O 1
ATOM 1286 N N . ASP A 1 163 ? -0.272 -11.133 -15.258 1 98.19 163 ASP A N 1
ATOM 1287 C CA . ASP A 1 163 ? -0.018 -12.242 -14.344 1 98.19 163 ASP A CA 1
ATOM 1288 C C . ASP A 1 163 ? 1.273 -12.977 -14.711 1 98.19 163 ASP A C 1
ATOM 1290 O O . ASP A 1 163 ? 2.057 -13.344 -13.836 1 98.19 163 ASP A O 1
ATOM 1294 N N . ARG A 1 164 ? 1.444 -13.195 -15.984 1 98.5 164 ARG A N 1
ATOM 1295 C CA . ARG A 1 164 ? 2.652 -13.859 -16.453 1 98.5 164 ARG A CA 1
ATOM 1296 C C . ARG A 1 164 ? 3.9 -13.078 -16.078 1 98.5 164 ARG A C 1
ATOM 1298 O O . ARG A 1 164 ? 4.91 -13.664 -15.672 1 98.5 164 ARG A O 1
ATOM 1305 N N . GLU A 1 165 ? 3.855 -11.797 -16.125 1 98.5 165 GLU A N 1
ATOM 1306 C CA . GLU A 1 165 ? 4.988 -10.945 -15.766 1 98.5 165 GLU A CA 1
ATOM 1307 C C . GLU A 1 165 ? 5.324 -11.07 -14.281 1 98.5 165 GLU A C 1
ATOM 1309 O O . GLU A 1 165 ? 6.496 -11.172 -13.914 1 98.5 165 GLU A O 1
ATOM 1314 N N . ALA A 1 166 ? 4.297 -11.016 -13.461 1 98.69 166 ALA A N 1
ATOM 1315 C CA . ALA A 1 166 ? 4.512 -11.133 -12.023 1 98.69 166 ALA A CA 1
ATOM 1316 C C . ALA A 1 166 ? 5.129 -12.484 -11.664 1 98.69 166 ALA A C 1
ATOM 1318 O O . ALA A 1 166 ? 6.07 -12.555 -10.867 1 98.69 166 ALA A O 1
ATOM 1319 N N . VAL A 1 167 ? 4.621 -13.523 -12.266 1 98.88 167 VAL A N 1
ATOM 1320 C CA . VAL A 1 167 ? 5.102 -14.875 -11.977 1 98.88 167 VAL A CA 1
ATOM 1321 C C . VAL A 1 167 ? 6.527 -15.039 -12.492 1 98.88 167 VAL A C 1
ATOM 1323 O O . VAL A 1 167 ? 7.375 -15.633 -11.82 1 98.88 167 VAL A O 1
ATOM 1326 N N . ALA A 1 168 ? 6.777 -14.555 -13.695 1 98.88 168 ALA A N 1
ATOM 1327 C CA . ALA A 1 168 ? 8.125 -14.633 -14.242 1 98.88 168 ALA A CA 1
ATOM 1328 C C . ALA A 1 168 ? 9.141 -13.953 -13.32 1 98.88 168 ALA A C 1
ATOM 1330 O O . ALA A 1 168 ? 10.219 -14.5 -13.07 1 98.88 168 ALA A O 1
ATOM 1331 N N . LYS A 1 169 ? 8.789 -12.773 -12.836 1 98.88 169 LYS A N 1
ATOM 1332 C CA . LYS A 1 169 ? 9.664 -12.062 -11.914 1 98.88 169 LYS A CA 1
ATOM 1333 C C . LYS A 1 169 ? 9.867 -12.844 -10.625 1 98.88 169 LYS A C 1
ATOM 1335 O O . LYS A 1 169 ? 10.984 -12.961 -10.125 1 98.88 169 LYS A O 1
ATOM 1340 N N . ALA A 1 170 ? 8.797 -13.359 -10.07 1 98.88 170 ALA A N 1
ATOM 1341 C CA . ALA A 1 170 ? 8.867 -14.156 -8.844 1 98.88 170 ALA A CA 1
ATOM 1342 C C . ALA A 1 170 ? 9.812 -15.344 -9.016 1 98.88 170 ALA A C 1
ATOM 1344 O O . ALA A 1 170 ? 10.656 -15.609 -8.156 1 98.88 170 ALA A O 1
ATOM 1345 N N . LEU A 1 171 ? 9.656 -16.016 -10.133 1 98.69 171 LEU A N 1
ATOM 1346 C CA . LEU A 1 171 ? 10.469 -17.203 -10.398 1 98.69 171 LEU A CA 1
ATOM 1347 C C . LEU A 1 171 ? 11.93 -16.812 -10.602 1 98.69 171 LEU A C 1
ATOM 1349 O O . LEU A 1 171 ? 12.836 -17.531 -10.141 1 98.69 171 LEU A O 1
ATOM 1353 N N . GLU A 1 172 ? 12.156 -15.75 -11.305 1 98.69 172 GLU A N 1
ATOM 1354 C CA . GLU A 1 172 ? 13.516 -15.242 -11.469 1 98.69 172 GLU A CA 1
ATOM 1355 C C . GLU A 1 172 ? 14.172 -14.977 -10.117 1 98.69 172 GLU A C 1
ATOM 1357 O O . GLU A 1 172 ? 15.297 -15.422 -9.875 1 98.69 172 GLU A O 1
ATOM 1362 N N . LEU A 1 173 ? 13.484 -14.273 -9.258 1 98.75 173 LEU A N 1
ATOM 1363 C CA . LEU A 1 173 ? 14.008 -13.938 -7.941 1 98.75 173 LEU A CA 1
ATOM 1364 C C . LEU A 1 173 ? 14.195 -15.188 -7.09 1 98.75 173 LEU A C 1
ATOM 1366 O O . LEU A 1 173 ? 15.156 -15.297 -6.332 1 98.75 173 LEU A O 1
ATOM 1370 N N . TYR A 1 174 ? 13.258 -16.109 -7.242 1 98.56 174 TYR A N 1
ATOM 1371 C CA . TYR A 1 174 ? 13.375 -17.375 -6.523 1 98.56 174 TYR A CA 1
ATOM 1372 C C . TYR A 1 174 ? 14.664 -18.109 -6.895 1 98.56 174 TYR A C 1
ATOM 1374 O O . TYR A 1 174 ? 15.43 -18.516 -6.016 1 98.56 174 TYR A O 1
ATO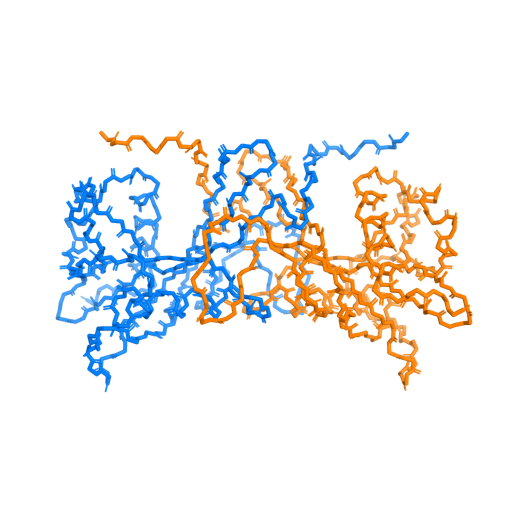M 1382 N N . HIS A 1 175 ? 14.883 -18.25 -8.156 1 98.12 175 HIS A N 1
ATOM 1383 C CA . HIS A 1 175 ? 16.047 -18.984 -8.641 1 98.12 175 HIS A CA 1
ATOM 1384 C C . HIS A 1 175 ? 17.344 -18.281 -8.25 1 98.12 175 HIS A C 1
ATOM 1386 O O . HIS A 1 175 ? 18.359 -18.922 -7.98 1 98.12 175 HIS A O 1
ATOM 1392 N N . HIS A 1 176 ? 17.297 -16.969 -8.25 1 97.81 176 HIS A N 1
ATOM 1393 C CA . HIS A 1 176 ? 18.453 -16.188 -7.824 1 97.81 176 HIS A CA 1
ATOM 1394 C C . HIS A 1 176 ? 18.75 -16.391 -6.344 1 97.81 176 HIS A C 1
ATOM 1396 O O . HIS A 1 176 ? 19.906 -16.484 -5.938 1 97.81 176 HIS A O 1
ATOM 1402 N N . THR A 1 177 ? 17.766 -16.484 -5.52 1 98.31 177 THR A N 1
ATOM 1403 C CA . THR A 1 177 ? 17.891 -16.562 -4.066 1 98.31 177 THR A CA 1
ATOM 1404 C C . THR A 1 177 ? 18.203 -18 -3.637 1 98.31 177 THR A C 1
ATOM 1406 O O . THR A 1 177 ? 18.984 -18.203 -2.711 1 98.31 177 THR A O 1
ATOM 1409 N N . TYR A 1 178 ? 17.516 -18.906 -4.297 1 96.5 178 TYR A N 1
ATOM 1410 C CA . TYR A 1 178 ? 17.609 -20.312 -3.953 1 96.5 178 TYR A CA 1
ATOM 1411 C C . TYR A 1 178 ? 18.109 -21.141 -5.141 1 96.5 178 TYR A C 1
ATOM 1413 O O . TYR A 1 178 ? 17.375 -21.969 -5.684 1 96.5 178 TYR A O 1
ATOM 1421 N N . PRO A 1 179 ? 19.344 -20.984 -5.516 1 91.31 179 PRO A N 1
ATOM 1422 C CA . PRO A 1 179 ? 19.875 -21.734 -6.66 1 91.31 179 PRO A CA 1
ATOM 1423 C C . PRO A 1 179 ? 19.891 -23.234 -6.418 1 91.31 179 PRO A C 1
ATOM 1425 O O . PRO A 1 179 ? 20.062 -23.688 -5.281 1 91.31 179 PRO A O 1
ATOM 1428 N N . ALA A 1 180 ? 19.531 -23.922 -7.48 1 83.75 180 ALA A N 1
ATOM 1429 C CA . ALA A 1 180 ? 19.578 -25.375 -7.402 1 83.75 180 ALA A CA 1
ATOM 1430 C C . ALA A 1 180 ? 20.984 -25.859 -7.047 1 83.75 180 ALA A C 1
ATOM 1432 O O . ALA A 1 180 ? 21.984 -25.266 -7.457 1 83.75 180 ALA A O 1
ATOM 1433 N N . ASN A 1 181 ? 21.125 -26.688 -6.066 1 65.31 181 ASN A N 1
ATOM 1434 C CA . ASN A 1 181 ? 22.406 -27.344 -5.832 1 65.31 181 ASN A CA 1
ATOM 1435 C C . ASN A 1 181 ? 22.859 -28.141 -7.047 1 65.31 181 ASN A C 1
ATOM 1437 O O . ASN A 1 181 ? 22.031 -28.672 -7.785 1 65.31 181 ASN A O 1
ATOM 1441 N N . MET B 1 1 ? -3.383 -13.656 -26.281 1 45.03 1 MET B N 1
ATOM 1442 C CA . MET B 1 1 ? -3.115 -13.211 -24.922 1 45.03 1 MET B CA 1
ATOM 1443 C C . MET B 1 1 ? -4.219 -12.281 -24.422 1 45.03 1 MET B C 1
ATOM 1445 O O . MET B 1 1 ? -4.539 -11.289 -25.078 1 45.03 1 MET B O 1
ATOM 1449 N N . ALA B 1 2 ? -5.164 -12.875 -23.703 1 52.94 2 ALA B N 1
ATOM 1450 C CA . ALA B 1 2 ? -6.352 -12.07 -23.438 1 52.94 2 ALA B CA 1
ATOM 1451 C C . ALA B 1 2 ? -5.996 -10.789 -22.703 1 52.94 2 ALA B C 1
ATOM 1453 O O . ALA B 1 2 ? -5.242 -10.82 -21.719 1 52.94 2 ALA B O 1
ATOM 1454 N N . ALA B 1 3 ? -6.043 -9.672 -23.219 1 54.06 3 ALA B N 1
ATOM 1455 C CA . ALA B 1 3 ? -5.867 -8.359 -22.609 1 54.06 3 ALA B CA 1
ATOM 1456 C C . ALA B 1 3 ? -6.965 -8.078 -21.594 1 54.06 3 ALA B C 1
ATOM 1458 O O . ALA B 1 3 ? -8.133 -8.422 -21.812 1 54.06 3 ALA B O 1
ATOM 1459 N N . SER B 1 4 ? -6.59 -7.75 -20.375 1 62.75 4 SER B N 1
ATOM 1460 C CA . SER B 1 4 ? -7.562 -7.309 -19.375 1 62.75 4 SER B CA 1
ATOM 1461 C C . SER B 1 4 ? -8.398 -6.145 -19.891 1 62.75 4 SER B C 1
ATOM 1463 O O . SER B 1 4 ? -7.895 -5.297 -20.641 1 62.75 4 SER B O 1
ATOM 1465 N N . SER B 1 5 ? -9.68 -6.18 -19.609 1 70.81 5 SER B N 1
ATOM 1466 C CA . SER B 1 5 ? -10.594 -5.125 -20.031 1 70.81 5 SER B CA 1
ATOM 1467 C C . SER B 1 5 ? -10.18 -3.77 -19.469 1 70.81 5 SER B C 1
ATOM 1469 O O . SER B 1 5 ? -10.508 -2.727 -20.031 1 70.81 5 SER B O 1
ATOM 1471 N N . SER B 1 6 ? -9.367 -3.797 -18.391 1 84.38 6 SER B N 1
ATOM 1472 C CA . SER B 1 6 ? -8.906 -2.549 -17.797 1 84.38 6 SER B CA 1
ATOM 1473 C C . SER B 1 6 ? -7.398 -2.375 -17.969 1 84.38 6 SER B C 1
ATOM 1475 O O . SER B 1 6 ? -6.629 -3.312 -17.766 1 84.38 6 SER B O 1
ATOM 1477 N N . PRO B 1 7 ? -7.043 -1.195 -18.469 1 90.56 7 PRO B N 1
ATOM 1478 C CA . PRO B 1 7 ? -5.602 -0.956 -18.609 1 90.56 7 PRO B CA 1
ATOM 1479 C C . PRO B 1 7 ? -4.832 -1.248 -17.312 1 90.56 7 PRO B C 1
ATOM 1481 O O . PRO B 1 7 ? -5.23 -0.8 -16.234 1 90.56 7 PRO B O 1
ATOM 1484 N N . THR B 1 8 ? -3.848 -2.088 -17.453 1 96.25 8 THR B N 1
ATOM 1485 C CA . THR B 1 8 ? -3.049 -2.5 -16.297 1 96.25 8 THR B CA 1
ATOM 1486 C C . THR B 1 8 ? -1.564 -2.258 -16.562 1 96.25 8 THR B C 1
ATOM 1488 O O . THR B 1 8 ? -1.01 -2.762 -17.531 1 96.25 8 THR B O 1
ATOM 1491 N N . GLU B 1 9 ? -0.998 -1.42 -15.758 1 97.19 9 GLU B N 1
ATOM 1492 C CA . GLU B 1 9 ? 0.445 -1.199 -15.758 1 97.19 9 GLU B CA 1
ATOM 1493 C C . GLU B 1 9 ? 1.138 -2.062 -14.703 1 97.19 9 GLU B C 1
ATOM 1495 O O . GLU B 1 9 ? 0.687 -2.137 -13.562 1 97.19 9 GLU B O 1
ATOM 1500 N N . VAL B 1 10 ? 2.17 -2.736 -15.141 1 98.31 10 VAL B N 1
ATOM 1501 C CA . VAL B 1 10 ? 2.934 -3.576 -14.227 1 98.31 10 VAL B CA 1
ATOM 1502 C C . VAL B 1 10 ? 4.227 -2.867 -13.828 1 98.31 10 VAL B C 1
ATOM 1504 O O . VAL B 1 10 ? 5.023 -2.484 -14.688 1 98.31 10 VAL B O 1
ATOM 1507 N N . LEU B 1 11 ? 4.418 -2.678 -12.523 1 98.75 11 LEU B N 1
ATOM 1508 C CA . LEU B 1 11 ? 5.652 -2.125 -11.977 1 98.75 11 LEU B CA 1
ATOM 1509 C C . LEU B 1 11 ? 6.391 -3.17 -11.148 1 98.75 11 LEU B C 1
ATOM 1511 O O . LEU B 1 11 ? 5.824 -3.754 -10.227 1 98.75 11 LEU B O 1
ATOM 1515 N N . MET B 1 12 ? 7.625 -3.395 -11.492 1 98.81 12 MET B N 1
ATOM 1516 C CA . MET B 1 12 ? 8.43 -4.34 -10.719 1 98.81 12 MET B CA 1
ATOM 1517 C C . MET B 1 12 ? 8.992 -3.682 -9.469 1 98.81 12 MET B C 1
ATOM 1519 O O . MET B 1 12 ? 8.922 -2.461 -9.32 1 98.81 12 MET B O 1
ATOM 1523 N N . SER B 1 13 ? 9.57 -4.457 -8.562 1 98.56 13 SER B N 1
ATOM 1524 C CA . SER B 1 13 ? 9.953 -4.059 -7.215 1 98.56 13 SER B CA 1
ATOM 1525 C C . SER B 1 13 ? 10.922 -2.875 -7.238 1 98.56 13 SER B C 1
ATOM 1527 O O . SER B 1 13 ? 11.016 -2.129 -6.262 1 98.56 13 SER B O 1
ATOM 1529 N N . ASP B 1 14 ? 11.703 -2.725 -8.297 1 98.19 14 ASP B N 1
ATOM 1530 C CA . ASP B 1 14 ? 12.664 -1.629 -8.359 1 98.19 14 ASP B CA 1
ATOM 1531 C C . ASP B 1 14 ? 12.102 -0.448 -9.141 1 98.19 14 ASP B C 1
ATOM 1533 O O . ASP B 1 14 ? 12.812 0.523 -9.414 1 98.19 14 ASP B O 1
ATOM 1537 N N . GLU B 1 15 ? 10.836 -0.496 -9.492 1 98.62 15 GLU B N 1
ATOM 1538 C CA . GLU B 1 15 ? 10.258 0.521 -10.359 1 98.62 15 GLU B CA 1
ATOM 1539 C C . GLU B 1 15 ? 9.211 1.35 -9.617 1 98.62 15 GLU B C 1
ATOM 1541 O O . GLU B 1 15 ? 8.602 2.254 -10.188 1 98.62 15 GLU B O 1
ATOM 1546 N N . PHE B 1 16 ? 8.961 1.056 -8.352 1 98.44 16 PHE B N 1
ATOM 1547 C CA . PHE B 1 16 ? 8.031 1.842 -7.551 1 98.44 16 PHE B CA 1
ATOM 1548 C C . PHE B 1 16 ? 8.555 2.006 -6.129 1 98.44 16 PHE B C 1
ATOM 1550 O O . PHE B 1 16 ? 9.352 1.194 -5.656 1 98.44 16 PHE B O 1
ATOM 1557 N N . VAL B 1 17 ? 8.078 3.051 -5.512 1 97.5 17 VAL B N 1
ATOM 1558 C CA . VAL B 1 17 ? 8.422 3.309 -4.117 1 97.5 17 VAL B CA 1
ATOM 1559 C C . VAL B 1 17 ? 7.152 3.553 -3.309 1 97.5 17 VAL B C 1
ATOM 1561 O O . VAL B 1 17 ? 6.227 4.215 -3.783 1 97.5 17 VAL B O 1
ATOM 1564 N N . ILE B 1 18 ? 7.055 2.922 -2.17 1 98.56 18 ILE B N 1
ATOM 1565 C CA . ILE B 1 18 ? 5.934 3.109 -1.256 1 98.56 18 ILE B CA 1
ATOM 1566 C C . ILE B 1 18 ? 6.316 4.109 -0.167 1 98.56 18 ILE B C 1
ATOM 1568 O O . ILE B 1 18 ? 7.344 3.951 0.498 1 98.56 18 ILE B O 1
ATOM 1572 N N . CYS B 1 19 ? 5.555 5.141 -0.047 1 98.44 19 CYS B N 1
ATOM 1573 C CA . CYS B 1 19 ? 5.688 6.16 0.989 1 98.44 19 CYS B CA 1
ATOM 1574 C C . CYS B 1 19 ? 4.395 6.309 1.78 1 98.44 19 CYS B C 1
ATOM 1576 O O . CYS B 1 19 ? 3.326 5.914 1.31 1 98.44 19 CYS B O 1
ATOM 1578 N N . ALA B 1 20 ? 4.559 6.809 2.947 1 98.81 20 ALA B N 1
ATOM 1579 C CA . ALA B 1 20 ? 3.375 7.07 3.76 1 98.81 20 ALA B CA 1
ATOM 1580 C C . ALA B 1 20 ? 3.623 8.219 4.73 1 98.81 20 ALA B C 1
ATOM 1582 O O . ALA B 1 20 ? 4.77 8.516 5.074 1 98.81 20 ALA B O 1
ATOM 1583 N N . GLY B 1 21 ? 2.645 8.828 5.082 1 98.81 21 GLY B N 1
ATOM 1584 C CA . GLY B 1 21 ? 2.654 9.898 6.07 1 98.81 21 GLY B CA 1
ATOM 1585 C C . GLY B 1 21 ? 1.29 10.164 6.676 1 98.81 21 GLY B C 1
ATOM 1586 O O . GLY B 1 21 ? 0.324 9.461 6.375 1 98.81 21 GLY B O 1
ATOM 1587 N N . CYS B 1 22 ? 1.25 11.148 7.543 1 98.94 22 CYS B N 1
ATOM 1588 C CA . CYS B 1 22 ? -0.005 11.492 8.195 1 98.94 22 CYS B CA 1
ATOM 1589 C C . CYS B 1 22 ? -0.292 12.984 8.062 1 98.94 22 CYS B C 1
ATOM 1591 O O . CYS B 1 22 ? 0.625 13.805 8.133 1 98.94 22 CYS B O 1
ATOM 1593 N N . VAL B 1 23 ? -1.532 13.281 7.801 1 98.94 23 VAL B N 1
ATOM 1594 C CA . VAL B 1 23 ? -2.025 14.57 8.266 1 98.94 23 VAL B CA 1
ATOM 1595 C C . VAL B 1 23 ? -2.143 14.562 9.789 1 98.94 23 VAL B C 1
ATOM 1597 O O . VAL B 1 23 ? -3.068 13.961 10.344 1 98.94 23 VAL B O 1
ATOM 1600 N N . LEU B 1 24 ? -1.21 15.172 10.43 1 98.94 24 LEU B N 1
ATOM 1601 C CA . LEU B 1 24 ? -1.102 15.133 11.883 1 98.94 24 LEU B CA 1
ATOM 1602 C C . LEU B 1 24 ? -1.859 16.297 12.516 1 98.94 24 LEU B C 1
ATOM 1604 O O . LEU B 1 24 ? -1.554 17.453 12.25 1 98.94 24 LEU B O 1
ATOM 1608 N N . LEU B 1 25 ? -2.787 15.945 13.336 1 98.81 25 LEU B N 1
ATOM 1609 C CA . LEU B 1 25 ? -3.66 16.938 13.945 1 98.81 25 LEU B CA 1
ATOM 1610 C C . LEU B 1 25 ? -3.33 17.125 15.422 1 98.81 25 LEU B C 1
ATOM 1612 O O . LEU B 1 25 ? -2.865 16.188 16.078 1 98.81 25 LEU B O 1
ATOM 1616 N N . ARG B 1 26 ? -3.477 18.25 15.844 1 97.5 26 ARG B N 1
ATOM 1617 C CA . ARG B 1 26 ? -3.604 18.609 17.25 1 97.5 26 ARG B CA 1
ATOM 1618 C C . ARG B 1 26 ? -4.953 19.25 17.531 1 97.5 26 ARG B C 1
ATOM 1620 O O . ARG B 1 26 ? -5.254 20.328 17 1 97.5 26 ARG B O 1
ATOM 1627 N N . ARG B 1 27 ? -5.695 18.703 18.375 1 92.19 27 ARG B N 1
ATOM 1628 C CA . ARG B 1 27 ? -7.094 19.078 18.5 1 92.19 27 ARG B CA 1
ATOM 1629 C C . ARG B 1 27 ? -7.27 20.188 19.531 1 92.19 27 ARG B C 1
ATOM 1631 O O . ARG B 1 27 ? -8.148 21.047 19.391 1 92.19 27 ARG B O 1
ATOM 1638 N N . LEU B 1 28 ? -6.434 20.078 20.656 1 87.44 28 LEU B N 1
ATOM 1639 C CA . LEU B 1 28 ? -6.629 21.016 21.75 1 87.44 28 LEU B CA 1
ATOM 1640 C C . LEU B 1 28 ? -5.465 21.984 21.844 1 87.44 28 LEU B C 1
ATOM 1642 O O . LEU B 1 28 ? -4.309 21.609 21.672 1 87.44 28 LEU B O 1
ATOM 1646 N N . PRO B 1 29 ? -5.75 23.266 22.141 1 89 29 PRO B N 1
ATOM 1647 C CA . PRO B 1 29 ? -7.055 23.844 22.453 1 89 29 PRO B CA 1
ATOM 1648 C C . PRO B 1 29 ? -7.883 24.156 21.203 1 89 29 PRO B C 1
ATOM 1650 O O . PRO B 1 29 ? -9.102 24.312 21.297 1 89 29 PRO B O 1
ATOM 1653 N N . THR B 1 30 ? -7.141 24.391 20.047 1 93.06 30 THR B N 1
ATOM 1654 C CA . THR B 1 30 ? -7.801 24.562 18.75 1 93.06 30 THR B CA 1
ATOM 1655 C C . THR B 1 30 ? -7.254 23.562 17.734 1 93.06 30 THR B C 1
ATOM 1657 O O . THR B 1 30 ? -6.141 23.047 17.891 1 93.06 30 THR B O 1
ATOM 1660 N N . LEU B 1 31 ? -8.078 23.297 16.781 1 97.5 31 LEU B N 1
ATOM 1661 C CA . LEU B 1 31 ? -7.66 22.328 15.773 1 97.5 31 LEU B CA 1
ATOM 1662 C C . LEU B 1 31 ? -6.531 22.891 14.906 1 97.5 31 LEU B C 1
ATOM 1664 O O . LEU B 1 31 ? -6.684 23.953 14.305 1 97.5 31 LEU B O 1
ATOM 1668 N N . GLN B 1 32 ? -5.441 22.219 14.898 1 98.5 32 GLN B N 1
ATOM 1669 C CA . GLN B 1 32 ? -4.273 22.594 14.109 1 98.5 32 GLN B CA 1
ATOM 1670 C C . GLN B 1 32 ? -3.756 21.406 13.297 1 98.5 32 GLN B C 1
ATOM 1672 O O . GLN B 1 32 ? -4.039 20.25 13.617 1 98.5 32 GLN B O 1
ATOM 1677 N N . VAL B 1 33 ? -3.082 21.688 12.234 1 98.88 33 VAL B N 1
ATOM 1678 C CA . VAL B 1 33 ? -2.42 20.703 11.391 1 98.88 33 VAL B CA 1
ATOM 1679 C C . VAL B 1 33 ? -0.908 20.906 11.453 1 98.88 33 VAL B C 1
ATOM 1681 O O . VAL B 1 33 ? -0.417 22.031 11.344 1 98.88 33 VAL B O 1
ATOM 1684 N N . CYS B 1 34 ? -0.157 19.844 11.68 1 98.69 34 CYS B N 1
ATOM 1685 C CA . CYS B 1 34 ? 1.301 19.906 11.695 1 98.69 34 CYS B CA 1
ATOM 1686 C C . CYS B 1 34 ? 1.857 19.953 10.273 1 98.69 34 CYS B C 1
ATOM 1688 O O . CYS B 1 34 ? 1.535 19.109 9.445 1 98.69 34 CYS B O 1
ATOM 1690 N N . ILE B 1 35 ? 2.641 20.906 9.945 1 98.62 35 ILE B N 1
ATOM 1691 C CA . ILE B 1 35 ? 3.299 21.031 8.656 1 98.62 35 ILE B CA 1
ATOM 1692 C C . ILE B 1 35 ? 4.797 21.25 8.859 1 98.62 35 ILE B C 1
ATOM 1694 O O . ILE B 1 35 ? 5.238 21.594 9.953 1 98.62 35 ILE B O 1
ATOM 1698 N N . LEU B 1 36 ? 5.539 20.938 7.848 1 98.19 36 LEU B N 1
ATOM 1699 C CA . LEU B 1 36 ? 6.992 21.047 7.879 1 98.19 36 LEU B CA 1
ATOM 1700 C C . LEU B 1 36 ? 7.473 22.156 6.957 1 98.19 36 LEU B C 1
ATOM 1702 O O . LEU B 1 36 ? 7.043 22.25 5.801 1 98.19 36 LEU B O 1
ATOM 1706 N N . TYR B 1 37 ? 8.273 23 7.41 1 97.19 37 TYR B N 1
ATOM 1707 C CA . TYR B 1 37 ? 8.914 24.016 6.598 1 97.19 37 TYR B CA 1
ATOM 1708 C C . TYR B 1 37 ? 10.312 23.578 6.164 1 97.19 37 TYR B C 1
ATOM 1710 O O . TYR B 1 37 ? 11.148 23.234 7 1 97.19 37 TYR B O 1
ATOM 1718 N N . HIS B 1 38 ? 10.484 23.469 4.902 1 93.44 38 HIS B N 1
ATOM 1719 C CA . HIS B 1 38 ? 11.805 23.25 4.309 1 93.44 38 HIS B CA 1
ATOM 1720 C C . HIS B 1 38 ? 12.484 24.578 3.988 1 93.44 38 HIS B C 1
ATOM 1722 O O . HIS B 1 38 ? 12.32 25.109 2.893 1 93.44 38 HIS B O 1
ATOM 1728 N N . ALA B 1 39 ? 13.438 24.984 4.836 1 88.94 39 ALA B N 1
ATOM 1729 C CA . ALA B 1 39 ? 14.023 26.312 4.75 1 88.94 39 ALA B CA 1
ATOM 1730 C C . ALA B 1 39 ? 14.82 26.484 3.461 1 88.94 39 ALA B C 1
ATOM 1732 O O . ALA B 1 39 ? 14.734 27.516 2.799 1 88.94 39 ALA B O 1
ATOM 1733 N N . LYS B 1 40 ? 15.555 25.484 3.08 1 87.88 40 LYS B N 1
ATOM 1734 C CA . LYS B 1 40 ? 16.406 25.562 1.896 1 87.88 40 LYS B CA 1
ATOM 1735 C C . LYS B 1 40 ? 15.578 25.719 0.627 1 87.88 40 LYS B C 1
ATOM 1737 O O . LYS B 1 40 ? 15.984 26.406 -0.305 1 87.88 40 LYS B O 1
ATOM 1742 N N . GLU B 1 41 ? 14.422 25.172 0.597 1 89.62 41 GLU B N 1
ATOM 1743 C CA . GLU B 1 41 ? 13.586 25.203 -0.601 1 89.62 41 GLU B CA 1
ATOM 1744 C C . GLU B 1 41 ? 12.391 26.125 -0.418 1 89.62 41 GLU B C 1
ATOM 1746 O O . GLU B 1 41 ? 11.609 26.328 -1.351 1 89.62 41 GLU B O 1
ATOM 1751 N N . ASP B 1 42 ? 12.273 26.625 0.697 1 92.56 42 ASP B N 1
ATOM 1752 C CA . ASP B 1 42 ? 11.203 27.562 1.025 1 92.56 42 ASP B CA 1
ATOM 1753 C C . ASP B 1 42 ? 9.836 26.984 0.689 1 92.56 42 ASP B C 1
ATOM 1755 O O . ASP B 1 42 ? 9.07 27.578 -0.072 1 92.56 42 ASP B O 1
ATOM 1759 N N . ARG B 1 43 ? 9.562 25.828 1.221 1 95.62 43 ARG B N 1
ATOM 1760 C CA . ARG B 1 43 ? 8.289 25.156 0.985 1 95.62 43 ARG B CA 1
ATOM 1761 C C . ARG B 1 43 ? 7.742 24.547 2.271 1 95.62 43 ARG B C 1
ATOM 1763 O O . ARG B 1 43 ? 8.516 24.141 3.143 1 95.62 43 ARG B O 1
ATOM 1770 N N . TYR B 1 44 ? 6.449 24.562 2.377 1 97.5 44 TYR B N 1
ATOM 1771 C CA . TYR B 1 44 ? 5.734 23.844 3.426 1 97.5 44 TYR B CA 1
ATOM 1772 C C . TYR B 1 44 ? 5.168 22.531 2.9 1 97.5 44 TYR B C 1
ATOM 1774 O O . TYR B 1 44 ? 4.469 22.516 1.885 1 97.5 44 TYR B O 1
ATOM 1782 N N . ILE B 1 45 ? 5.488 21.422 3.584 1 97.25 45 ILE B N 1
ATOM 1783 C CA . ILE B 1 45 ? 5.07 20.094 3.137 1 97.25 45 ILE B CA 1
ATOM 1784 C C . ILE B 1 45 ? 4.504 19.297 4.316 1 97.25 45 ILE B C 1
ATOM 1786 O O . ILE B 1 45 ? 4.504 19.781 5.449 1 97.25 45 ILE B O 1
ATOM 1790 N N . LEU B 1 46 ? 3.957 18.172 4.039 1 98.5 46 LEU B N 1
ATOM 1791 C CA . LEU B 1 46 ? 3.451 17.266 5.066 1 98.5 46 LEU B CA 1
ATOM 1792 C C . LEU B 1 46 ? 4.492 16.219 5.414 1 98.5 46 LEU B C 1
ATOM 1794 O O . LEU B 1 46 ? 5.32 15.844 4.578 1 98.5 46 LEU B O 1
ATOM 1798 N N . PRO B 1 47 ? 4.484 15.766 6.621 1 98.5 47 PRO B N 1
ATOM 1799 C CA . PRO B 1 47 ? 5.441 14.727 6.996 1 98.5 47 PRO B CA 1
ATOM 1800 C C . PRO B 1 47 ? 5.16 13.391 6.309 1 98.5 47 PRO B C 1
ATOM 1802 O O . PRO B 1 47 ? 4.027 12.898 6.34 1 98.5 47 PRO B O 1
ATOM 1805 N N . LYS B 1 48 ? 6.059 12.836 5.707 1 97.94 48 LYS B N 1
ATOM 1806 C CA . LYS B 1 48 ? 5.973 11.539 5.035 1 97.94 48 LYS B CA 1
ATOM 1807 C C . LYS B 1 48 ? 7.363 10.992 4.719 1 97.94 48 LYS B C 1
ATOM 1809 O O . LYS B 1 48 ? 8.352 11.727 4.77 1 97.94 48 LYS B O 1
ATOM 1814 N N . GLY B 1 49 ? 7.426 9.734 4.348 1 96.69 49 GLY B N 1
ATOM 1815 C CA . GLY B 1 49 ? 8.688 9.164 3.922 1 96.69 49 GLY B CA 1
ATOM 1816 C C . GLY B 1 49 ? 8.547 7.766 3.346 1 96.69 49 GLY B C 1
ATOM 1817 O O . GLY B 1 49 ? 7.438 7.254 3.213 1 96.69 49 GLY B O 1
ATOM 1818 N N . ARG B 1 50 ? 9.688 7.191 3.027 1 96.94 50 ARG B N 1
ATOM 1819 C CA . ARG B 1 50 ? 9.742 5.895 2.367 1 96.94 50 ARG B CA 1
ATOM 1820 C C . ARG B 1 50 ? 9.539 4.762 3.369 1 96.94 50 ARG B C 1
ATOM 1822 O O . ARG B 1 50 ? 9.984 4.852 4.516 1 96.94 50 ARG B O 1
ATOM 1829 N N . LYS B 1 51 ? 8.898 3.768 2.871 1 97.69 51 LYS B N 1
ATOM 1830 C CA . LYS B 1 51 ? 8.703 2.557 3.662 1 97.69 51 LYS B CA 1
ATOM 1831 C C . LYS B 1 51 ? 10.031 1.841 3.906 1 97.69 51 LYS B C 1
ATOM 1833 O O . LYS B 1 51 ? 10.852 1.717 2.996 1 97.69 51 LYS B O 1
ATOM 1838 N N . ASP B 1 52 ? 10.289 1.431 5.18 1 96.94 52 ASP B N 1
ATOM 1839 C CA . ASP B 1 52 ? 11.383 0.51 5.469 1 96.94 52 ASP B CA 1
ATOM 1840 C C . ASP B 1 52 ? 11.016 -0.919 5.07 1 96.94 52 ASP B C 1
ATOM 1842 O O . ASP B 1 52 ? 9.844 -1.293 5.094 1 96.94 52 ASP B O 1
ATOM 1846 N N . ARG B 1 53 ? 12.062 -1.67 4.707 1 97.12 53 ARG B N 1
ATOM 1847 C CA . ARG B 1 53 ? 11.844 -3.082 4.41 1 97.12 53 ARG B CA 1
ATOM 1848 C C . ARG B 1 53 ? 11.156 -3.783 5.582 1 97.12 53 ARG B C 1
ATOM 1850 O O . ARG B 1 53 ? 11.531 -3.58 6.738 1 97.12 53 ARG B O 1
ATOM 1857 N N . GLY B 1 54 ? 10.086 -4.496 5.281 1 96.06 54 GLY B N 1
ATOM 1858 C CA . GLY B 1 54 ? 9.406 -5.297 6.289 1 96.06 54 GLY B CA 1
ATOM 1859 C C . GLY B 1 54 ? 8.32 -4.535 7.02 1 96.06 54 GLY B C 1
ATOM 1860 O O . GLY B 1 54 ? 7.504 -5.133 7.73 1 96.06 54 GLY B O 1
ATOM 1861 N N . GLU B 1 55 ? 8.188 -3.254 6.867 1 96.94 55 GLU B N 1
ATOM 1862 C CA . GLU B 1 55 ? 7.184 -2.428 7.527 1 96.94 55 GLU B CA 1
ATOM 1863 C C . GLU B 1 55 ? 5.848 -2.498 6.793 1 96.94 55 GLU B C 1
ATOM 1865 O O . GLU B 1 55 ? 5.809 -2.674 5.574 1 96.94 55 GLU B O 1
ATOM 1870 N N . SER B 1 56 ? 4.805 -2.424 7.602 1 98.19 56 SER B N 1
ATOM 1871 C CA . SER B 1 56 ? 3.523 -2.096 6.984 1 98.19 56 SER B CA 1
ATOM 1872 C C . SER B 1 56 ? 3.445 -0.618 6.621 1 98.19 56 SER B C 1
ATOM 1874 O O . SER B 1 56 ? 4.242 0.188 7.105 1 98.19 56 SER B O 1
ATOM 1876 N N . ILE B 1 57 ? 2.521 -0.29 5.777 1 98.69 57 ILE B N 1
ATOM 1877 C CA . ILE B 1 57 ? 2.326 1.104 5.395 1 98.69 57 ILE B CA 1
ATOM 1878 C C . ILE B 1 57 ? 1.9 1.921 6.609 1 98.69 57 ILE B C 1
ATOM 1880 O O . ILE B 1 57 ? 2.299 3.08 6.758 1 98.69 57 ILE B O 1
ATOM 1884 N N . GLN B 1 58 ? 1.077 1.328 7.484 1 98.69 58 GLN B N 1
ATOM 1885 C CA . GLN B 1 58 ? 0.646 1.975 8.719 1 98.69 58 GLN B CA 1
ATOM 1886 C C . GLN B 1 58 ? 1.838 2.299 9.617 1 98.69 58 GLN B C 1
ATOM 1888 O O . GLN B 1 58 ? 1.953 3.416 10.125 1 98.69 58 GLN B O 1
ATOM 1893 N N . GLU B 1 59 ? 2.701 1.324 9.758 1 98.31 59 GLU B N 1
ATOM 1894 C CA . GLU B 1 59 ? 3.91 1.536 10.547 1 98.31 59 GLU B CA 1
ATOM 1895 C C . GLU B 1 59 ? 4.77 2.646 9.953 1 98.31 59 GLU B C 1
ATOM 1897 O O . GLU B 1 59 ? 5.309 3.482 10.688 1 98.31 59 GLU B O 1
ATOM 1902 N N . THR B 1 60 ? 4.891 2.627 8.703 1 98.44 60 THR B N 1
ATOM 1903 C CA . THR B 1 60 ? 5.672 3.633 7.996 1 98.44 60 THR B CA 1
ATOM 1904 C C . THR B 1 60 ? 5.125 5.031 8.266 1 98.44 60 THR B C 1
ATOM 1906 O O . THR B 1 60 ? 5.883 5.953 8.578 1 98.44 60 THR B O 1
ATOM 1909 N N . ALA B 1 61 ? 3.789 5.203 8.172 1 98.81 61 ALA B N 1
ATOM 1910 C CA . ALA B 1 61 ? 3.145 6.504 8.336 1 98.81 61 ALA B CA 1
ATOM 1911 C C . ALA B 1 61 ? 3.43 7.086 9.719 1 98.81 61 ALA B C 1
ATOM 1913 O O . ALA B 1 61 ? 3.822 8.25 9.836 1 98.81 61 ALA B O 1
ATOM 1914 N N . LEU B 1 62 ? 3.293 6.242 10.695 1 98.75 62 LEU B N 1
ATOM 1915 C CA . LEU B 1 62 ? 3.5 6.715 12.055 1 98.75 62 LEU B CA 1
ATOM 1916 C C . LEU B 1 62 ? 4.977 6.988 12.32 1 98.75 62 LEU B C 1
ATOM 1918 O O . LEU B 1 62 ? 5.328 7.996 12.938 1 98.75 62 LEU B O 1
ATOM 1922 N N . ARG B 1 63 ? 5.844 6.082 11.836 1 97.88 63 ARG B N 1
ATOM 1923 C CA . ARG B 1 63 ? 7.277 6.254 12.055 1 97.88 63 ARG B CA 1
ATOM 1924 C C . ARG B 1 63 ? 7.785 7.52 11.375 1 97.88 63 ARG B C 1
ATOM 1926 O O . ARG B 1 63 ? 8.453 8.344 12 1 97.88 63 ARG B O 1
ATOM 1933 N N . GLU B 1 64 ? 7.48 7.688 10.109 1 97.69 64 GLU B N 1
ATOM 1934 C CA . GLU B 1 64 ? 7.945 8.844 9.352 1 97.69 64 GLU B CA 1
ATOM 1935 C C . GLU B 1 64 ? 7.414 10.141 9.938 1 97.69 64 GLU B C 1
ATOM 1937 O O . GLU B 1 64 ? 8.117 11.156 9.945 1 97.69 64 GLU B O 1
ATOM 1942 N N . THR B 1 65 ? 6.125 10.141 10.391 1 98.69 65 THR B N 1
ATOM 1943 C CA . THR B 1 65 ? 5.559 11.328 11.016 1 98.69 65 THR B CA 1
ATOM 1944 C C . THR B 1 65 ? 6.32 11.68 12.289 1 98.69 65 THR B C 1
ATOM 1946 O O . THR B 1 65 ? 6.691 12.844 12.492 1 98.69 65 THR B O 1
ATOM 1949 N N . TYR B 1 66 ? 6.586 10.68 13.055 1 98.44 66 TYR B N 1
ATOM 1950 C CA . TYR B 1 66 ? 7.363 10.898 14.273 1 98.44 66 TYR B CA 1
ATOM 1951 C C . TYR B 1 66 ? 8.766 11.391 13.938 1 98.44 66 TYR B C 1
ATOM 1953 O O . TYR B 1 66 ? 9.25 12.367 14.516 1 98.44 66 TYR B O 1
ATOM 1961 N N . GLU B 1 67 ? 9.43 10.711 13.062 1 97.19 67 GLU B N 1
ATOM 1962 C CA . GLU B 1 67 ? 10.805 11.055 12.703 1 97.19 67 GLU B CA 1
ATOM 1963 C C . GLU B 1 67 ? 10.906 12.508 12.234 1 97.19 67 GLU B C 1
ATOM 1965 O O . GLU B 1 67 ? 11.82 13.227 12.641 1 97.19 67 GLU B O 1
ATOM 1970 N N . GLU B 1 68 ? 9.984 12.945 11.43 1 97.5 68 GLU B N 1
ATOM 1971 C CA . GLU B 1 68 ? 10.125 14.25 10.773 1 97.5 68 GLU B CA 1
ATOM 1972 C C . GLU B 1 68 ? 9.578 15.367 11.656 1 97.5 68 GLU B C 1
ATOM 1974 O O . GLU B 1 68 ? 9.961 16.531 11.508 1 97.5 68 GLU B O 1
ATOM 1979 N N . THR B 1 69 ? 8.648 15.062 12.602 1 98.12 69 THR B N 1
ATOM 1980 C CA . THR B 1 69 ? 7.984 16.125 13.352 1 98.12 69 THR B CA 1
ATOM 1981 C C . THR B 1 69 ? 8.453 16.125 14.805 1 98.12 69 THR B C 1
ATOM 1983 O O . THR B 1 69 ? 8.297 17.125 15.508 1 98.12 69 THR B O 1
ATOM 1986 N N . GLY B 1 70 ? 8.906 14.977 15.32 1 98.25 70 GLY B N 1
ATOM 1987 C CA . GLY B 1 70 ? 9.273 14.836 16.719 1 98.25 70 GLY B CA 1
ATOM 1988 C C . GLY B 1 70 ? 8.086 14.562 17.625 1 98.25 70 GLY B C 1
ATOM 1989 O O . GLY B 1 70 ? 8.234 14.523 18.844 1 98.25 70 GLY B O 1
ATOM 1990 N N . HIS B 1 71 ? 6.898 14.398 17.062 1 98.31 71 HIS B N 1
ATOM 1991 C CA . HIS B 1 71 ? 5.695 14.148 17.844 1 98.31 71 HIS B CA 1
ATOM 1992 C C . HIS B 1 71 ? 5.23 12.703 17.703 1 98.31 71 HIS B C 1
ATOM 1994 O O . HIS B 1 71 ? 4.996 12.227 16.594 1 98.31 71 HIS B O 1
ATOM 2000 N N . ARG B 1 72 ? 5.109 12.039 18.812 1 98.19 72 ARG B N 1
ATOM 2001 C CA . ARG B 1 72 ? 4.422 10.758 18.797 1 98.19 72 ARG B CA 1
ATOM 2002 C C . ARG B 1 72 ? 2.939 10.93 18.484 1 98.19 72 ARG B C 1
ATOM 2004 O O . ARG B 1 72 ? 2.34 11.945 18.844 1 98.19 72 ARG B O 1
ATOM 2011 N N . CYS B 1 73 ? 2.457 9.984 17.781 1 98.5 73 CYS B N 1
ATOM 2012 C CA . CYS B 1 73 ? 1.067 10.125 17.359 1 98.5 73 CYS B CA 1
ATOM 2013 C C . CYS B 1 73 ? 0.4 8.766 17.203 1 98.5 73 CYS B C 1
ATOM 2015 O O . CYS B 1 73 ? 1.072 7.734 17.219 1 98.5 73 CYS B O 1
ATOM 2017 N N . SER B 1 74 ? -0.901 8.758 17.172 1 98.5 74 SER B N 1
ATOM 2018 C CA . SER B 1 74 ? -1.73 7.594 16.891 1 98.5 74 SER B CA 1
ATOM 2019 C C . SER B 1 74 ? -2.783 7.906 15.844 1 98.5 74 SER B C 1
ATOM 2021 O O . SER B 1 74 ? -3.184 9.062 15.68 1 98.5 74 SER B O 1
ATOM 2023 N N . PHE B 1 75 ? -3.162 6.906 15.117 1 98.69 75 PHE B N 1
ATOM 2024 C CA . PHE B 1 75 ? -4.172 7.125 14.086 1 98.69 75 PHE B CA 1
ATOM 2025 C C . PHE B 1 75 ? -5.473 7.625 14.703 1 98.69 75 PHE B C 1
ATOM 2027 O O . PHE B 1 75 ? -5.867 7.176 15.781 1 98.69 75 PHE B O 1
ATOM 2034 N N . LEU B 1 76 ? -6.051 8.469 14.031 1 98.38 76 LEU B N 1
ATOM 2035 C CA . LEU B 1 76 ? -7.375 8.953 14.406 1 98.38 76 LEU B CA 1
ATOM 2036 C C . LEU B 1 76 ? -8.461 8.219 13.641 1 98.38 76 LEU B C 1
ATOM 2038 O O . LEU B 1 76 ? -8.555 8.328 12.414 1 98.38 76 LEU B O 1
ATOM 2042 N N . PRO B 1 77 ? -9.312 7.391 14.344 1 98.44 77 PRO B N 1
ATOM 2043 C CA . PRO B 1 77 ? -10.414 6.738 13.633 1 98.44 77 PRO B CA 1
ATOM 2044 C C . PRO B 1 77 ? -11.383 7.734 13 1 98.44 77 PRO B C 1
ATOM 2046 O O . PRO B 1 77 ? -11.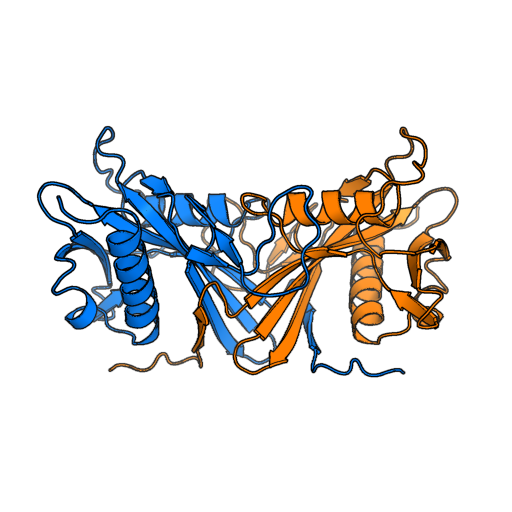742 8.734 13.625 1 98.44 77 PRO B O 1
ATOM 2049 N N . LEU B 1 78 ? -11.773 7.477 11.734 1 98.69 78 LEU B N 1
ATOM 2050 C CA . LEU B 1 78 ? -12.617 8.406 10.992 1 98.69 78 LEU B CA 1
ATOM 2051 C C . LEU B 1 78 ? -13.812 7.68 10.375 1 98.69 78 LEU B C 1
ATOM 2053 O O . LEU B 1 78 ? -13.695 6.516 9.977 1 98.69 78 LEU B O 1
ATOM 2057 N N . ASN B 1 79 ? -14.961 8.344 10.328 1 98.75 79 ASN B N 1
ATOM 2058 C CA . ASN B 1 79 ? -16.047 7.945 9.445 1 98.75 79 ASN B CA 1
ATOM 2059 C C . ASN B 1 79 ? -15.789 8.367 8 1 98.75 79 ASN B C 1
ATOM 2061 O O . ASN B 1 79 ? -15.625 9.555 7.715 1 98.75 79 ASN B O 1
ATOM 2065 N N . MET B 1 80 ? -15.727 7.391 7.129 1 98.69 80 MET B N 1
ATOM 2066 C CA . MET B 1 80 ? -15.336 7.727 5.762 1 98.69 80 MET B CA 1
ATOM 2067 C C . MET B 1 80 ? -15.859 6.688 4.777 1 98.69 80 MET B C 1
ATOM 2069 O O . MET B 1 80 ? -16.172 5.562 5.164 1 98.69 80 MET B O 1
ATOM 2073 N N . LYS B 1 81 ? -15.984 7.098 3.572 1 98.19 81 LYS B N 1
ATOM 2074 C CA . LYS B 1 81 ? -16.156 6.137 2.488 1 98.19 81 LYS B CA 1
ATOM 2075 C C . LYS B 1 81 ? -14.82 5.566 2.039 1 98.19 81 LYS B C 1
ATOM 2077 O O . LYS B 1 81 ? -13.844 6.305 1.883 1 98.19 81 LYS B O 1
ATOM 2082 N N . THR B 1 82 ? -14.719 4.305 1.939 1 97.94 82 THR B N 1
ATOM 2083 C CA . THR B 1 82 ? -13.5 3.635 1.498 1 97.94 82 THR B CA 1
ATOM 2084 C C . THR B 1 82 ? -13.836 2.373 0.708 1 97.94 82 THR B C 1
ATOM 2086 O O . THR B 1 82 ? -14.969 1.887 0.753 1 97.94 82 THR B O 1
ATOM 2089 N N . ARG B 1 83 ? -12.93 1.938 -0.047 1 96.81 83 ARG B N 1
ATOM 2090 C CA . ARG B 1 83 ? -13.156 0.735 -0.841 1 96.81 83 ARG B CA 1
ATOM 2091 C C . ARG B 1 83 ? -12.555 -0.491 -0.162 1 96.81 83 ARG B C 1
ATOM 2093 O O . ARG B 1 83 ? -12.703 -1.613 -0.65 1 96.81 83 ARG B O 1
ATOM 2100 N N . SER B 1 84 ? -11.766 -0.262 0.923 1 96.5 84 SER B N 1
ATOM 2101 C CA . SER B 1 84 ? -11.43 -1.405 1.767 1 96.5 84 SER B CA 1
ATOM 2102 C C . SER B 1 84 ? -12.688 -2.062 2.328 1 96.5 84 SER B C 1
ATOM 2104 O O . SER B 1 84 ? -13.625 -1.375 2.738 1 96.5 84 SER B O 1
ATOM 2106 N N . GLN B 1 85 ? -12.711 -3.279 2.332 1 93.81 85 GLN B N 1
ATOM 2107 C CA . GLN B 1 85 ? -13.945 -3.963 2.699 1 93.81 85 GLN B CA 1
ATOM 2108 C C . GLN B 1 85 ? -13.945 -4.34 4.176 1 93.81 85 GLN B C 1
ATOM 2110 O O . GLN B 1 85 ? -12.883 -4.461 4.793 1 93.81 85 GLN B O 1
ATOM 2115 N N . PRO B 1 86 ? -15.234 -4.449 4.727 1 92.69 86 PRO B N 1
ATOM 2116 C CA . PRO B 1 86 ? -15.312 -4.992 6.086 1 92.69 86 PRO B CA 1
ATOM 2117 C C . PRO B 1 86 ? -14.797 -6.426 6.176 1 92.69 86 PRO B C 1
ATOM 2119 O O . PRO B 1 86 ? -14.938 -7.195 5.223 1 92.69 86 PRO B O 1
ATOM 2122 N N . SER B 1 87 ? -14.289 -6.727 7.309 1 88.94 87 SER B N 1
ATOM 2123 C CA . SER B 1 87 ? -13.766 -8.078 7.496 1 88.94 87 SER B CA 1
ATOM 2124 C C . SER B 1 87 ? -14.883 -9.117 7.398 1 88.94 87 SER B C 1
ATOM 2126 O O . SER B 1 87 ? -15.984 -8.898 7.898 1 88.94 87 SER B O 1
ATOM 2128 N N . ASN B 1 88 ? -14.609 -10.195 6.715 1 83.25 88 ASN B N 1
ATOM 2129 C CA . ASN B 1 88 ? -15.445 -11.391 6.652 1 83.25 88 ASN B CA 1
ATOM 2130 C C . ASN B 1 88 ? -16.766 -11.117 5.934 1 83.25 88 ASN B C 1
ATOM 2132 O O . ASN B 1 88 ? -17.766 -11.789 6.191 1 83.25 88 ASN B O 1
ATOM 2136 N N . VAL B 1 89 ? -16.828 -10.008 5.227 1 81.75 89 VAL B N 1
ATOM 2137 C CA . VAL B 1 89 ? -18.016 -9.68 4.441 1 81.75 89 VAL B CA 1
ATOM 2138 C C . VAL B 1 89 ? -17.641 -9.539 2.969 1 81.75 89 VAL B C 1
ATOM 2140 O O . VAL B 1 89 ? -16.594 -8.969 2.639 1 81.75 89 VAL B O 1
ATOM 2143 N N . PHE B 1 90 ? -18.422 -10.242 2.279 1 80.75 90 PHE B N 1
ATOM 2144 C CA . PHE B 1 90 ? -18.219 -10.062 0.844 1 80.75 90 PHE B CA 1
ATOM 2145 C C . PHE B 1 90 ? -19.047 -8.883 0.333 1 80.75 90 PHE B C 1
ATOM 2147 O O . PHE B 1 90 ? -20.266 -8.852 0.504 1 80.75 90 PHE B O 1
ATOM 2154 N N . VAL B 1 91 ? -18.359 -7.941 -0.191 1 81.38 91 VAL B N 1
ATOM 2155 C CA . VAL B 1 91 ? -19 -6.781 -0.792 1 81.38 91 VAL B CA 1
ATOM 2156 C C . VAL B 1 91 ? -18.422 -6.527 -2.182 1 81.38 91 VAL B C 1
ATOM 2158 O O . VAL B 1 91 ? -17.219 -6.676 -2.398 1 81.38 91 VAL B O 1
ATOM 2161 N N . LYS B 1 92 ? -19.297 -6.312 -3.084 1 85.19 92 LYS B N 1
ATOM 2162 C CA . LYS B 1 92 ? -18.828 -5.887 -4.402 1 85.19 92 LYS B CA 1
ATOM 2163 C C . LYS B 1 92 ? -17.891 -4.688 -4.289 1 85.19 92 LYS B C 1
ATOM 2165 O O . LYS B 1 92 ? -18.016 -3.885 -3.361 1 85.19 92 LYS B O 1
ATOM 2170 N N . ASP B 1 93 ? -17.031 -4.648 -5.223 1 88.5 93 ASP B N 1
ATOM 2171 C CA . ASP B 1 93 ? -16.078 -3.545 -5.203 1 88.5 93 ASP B CA 1
ATOM 2172 C C . ASP B 1 93 ? -16.781 -2.209 -5.441 1 88.5 93 ASP B C 1
ATOM 2174 O O . ASP B 1 93 ? -17.016 -1.823 -6.586 1 88.5 93 ASP B O 1
ATOM 2178 N N . GLN B 1 94 ? -17.109 -1.567 -4.465 1 92.62 94 GLN B N 1
ATOM 2179 C CA . GLN B 1 94 ? -17.688 -0.23 -4.414 1 92.62 94 GLN B CA 1
ATOM 2180 C C . GLN B 1 94 ? -17.344 0.477 -3.109 1 92.62 94 GLN B C 1
ATOM 2182 O O . GLN B 1 94 ? -17.062 -0.174 -2.1 1 92.62 94 GLN B O 1
ATOM 2187 N N . PRO B 1 95 ? -17.266 1.779 -3.195 1 95.81 95 PRO B N 1
ATOM 2188 C CA . PRO B 1 95 ? -17.062 2.475 -1.923 1 95.81 95 PRO B CA 1
ATOM 2189 C C . PRO B 1 95 ? -18.156 2.186 -0.902 1 95.81 95 PRO B C 1
ATOM 2191 O O . PRO B 1 95 ? -19.344 2.143 -1.256 1 95.81 95 PRO B O 1
ATOM 2194 N N . THR B 1 96 ? -17.781 1.893 0.291 1 96 96 THR B N 1
ATOM 2195 C CA . THR B 1 96 ? -18.734 1.709 1.377 1 96 96 THR B CA 1
ATOM 2196 C C . THR B 1 96 ? -18.375 2.602 2.564 1 96 96 THR B C 1
ATOM 2198 O O . THR B 1 96 ? -17.219 2.957 2.756 1 96 96 THR B O 1
ATOM 2201 N N . TYR B 1 97 ? -19.391 3.012 3.309 1 97.19 97 TYR B N 1
ATOM 2202 C CA . TYR B 1 97 ? -19.203 3.865 4.477 1 97.19 97 TYR B CA 1
ATOM 2203 C C . TYR B 1 97 ? -18.641 3.07 5.648 1 97.19 97 TYR B C 1
ATOM 2205 O O . TYR B 1 97 ? -19.172 2.008 5.992 1 97.19 97 TYR B O 1
ATOM 2213 N N . ALA B 1 98 ? -17.609 3.514 6.223 1 97.62 98 ALA B N 1
ATOM 2214 C CA . ALA B 1 98 ? -16.969 2.895 7.379 1 97.62 98 ALA B CA 1
ATOM 2215 C C . ALA B 1 98 ? -17.016 3.82 8.594 1 97.62 98 ALA B C 1
ATOM 2217 O O . ALA B 1 98 ? -16.703 5.012 8.484 1 97.62 98 ALA B O 1
ATOM 2218 N N . ILE B 1 99 ? -17.344 3.266 9.711 1 97.94 99 ILE B N 1
ATOM 2219 C CA . ILE B 1 99 ? -17.391 4.016 10.969 1 97.94 99 ILE B CA 1
ATOM 2220 C C . ILE B 1 99 ? -16.094 3.77 11.75 1 97.94 99 ILE B C 1
ATOM 2222 O O . ILE B 1 99 ? -15.734 2.621 12.016 1 97.94 99 ILE B O 1
ATOM 2226 N N . GLY B 1 100 ? -15.445 4.809 12.094 1 98.06 100 GLY B N 1
ATOM 2227 C CA . GLY B 1 100 ? -14.242 4.703 12.906 1 98.06 100 GLY B CA 1
ATOM 2228 C C . GLY B 1 100 ? -13.133 3.932 12.227 1 98.06 100 GLY B C 1
ATOM 2229 O O . GLY B 1 100 ? -12.516 3.055 12.836 1 98.06 100 GLY B O 1
ATOM 2230 N N . ALA B 1 101 ? -12.93 4.172 10.953 1 97.88 101 ALA B N 1
ATOM 2231 C CA . ALA B 1 101 ? -11.938 3.439 10.18 1 97.88 101 ALA B CA 1
ATOM 2232 C C . ALA B 1 101 ? -10.562 4.094 10.289 1 97.88 101 ALA B C 1
ATOM 2234 O O . ALA B 1 101 ? -10.461 5.309 10.469 1 97.88 101 ALA B O 1
ATOM 2235 N N . VAL B 1 102 ? -9.539 3.293 10.227 1 98.19 102 VAL B N 1
ATOM 2236 C CA . VAL B 1 102 ? -8.156 3.744 10.086 1 98.19 102 VAL B CA 1
ATOM 2237 C C . VAL B 1 102 ? -7.617 3.309 8.727 1 98.19 102 VAL B C 1
ATOM 2239 O O . VAL B 1 102 ? -6.949 2.275 8.617 1 98.19 102 VAL B O 1
ATOM 2242 N N . GLU B 1 103 ? -8.023 3.977 7.742 1 98.69 103 GLU B N 1
ATOM 2243 C CA . GLU B 1 103 ? -7.633 3.754 6.355 1 98.69 103 GLU B CA 1
ATOM 2244 C C . GLU B 1 103 ? -7.039 5.02 5.738 1 98.69 103 GLU B C 1
ATOM 2246 O O . GLU B 1 103 ? -7.277 6.125 6.23 1 98.69 103 GLU B O 1
ATOM 2251 N N . PRO B 1 104 ? -6.18 4.879 4.742 1 98.88 104 PRO B N 1
ATOM 2252 C CA . PRO B 1 104 ? -5.699 6.105 4.094 1 98.88 104 PRO B CA 1
ATOM 2253 C C . PRO B 1 104 ? -6.836 6.965 3.545 1 98.88 104 PRO B C 1
ATOM 2255 O O . PRO B 1 104 ? -7.777 6.438 2.939 1 98.88 104 PRO B O 1
ATOM 2258 N N . VAL B 1 105 ? -6.727 8.242 3.703 1 98.88 105 VAL B N 1
ATOM 2259 C CA . VAL B 1 105 ? -7.762 9.156 3.23 1 98.88 105 VAL B CA 1
ATOM 2260 C C . VAL B 1 105 ? -7.453 9.586 1.798 1 98.88 105 VAL B C 1
ATOM 2262 O O . VAL B 1 105 ? -8.328 10.109 1.101 1 98.88 105 VAL B O 1
ATOM 2265 N N . ALA B 1 106 ? -6.23 9.375 1.383 1 98.88 106 ALA B N 1
ATOM 2266 C CA . ALA B 1 106 ? -5.777 9.68 0.028 1 98.88 106 ALA B CA 1
ATOM 2267 C C . ALA B 1 106 ? -4.523 8.891 -0.324 1 98.88 106 ALA B C 1
ATOM 2269 O O . ALA B 1 106 ? -3.809 8.422 0.564 1 98.88 106 ALA B O 1
ATOM 2270 N N . VAL B 1 107 ? -4.289 8.727 -1.569 1 98.88 107 VAL B N 1
ATOM 2271 C CA . VAL B 1 107 ? -3.027 8.234 -2.111 1 98.88 107 VAL B CA 1
ATOM 2272 C C . VAL B 1 107 ? -2.561 9.141 -3.244 1 98.88 107 VAL B C 1
ATOM 2274 O O . VAL B 1 107 ? -3.355 9.539 -4.098 1 98.88 107 VAL B O 1
ATOM 2277 N N . PHE B 1 108 ? -1.312 9.586 -3.18 1 98.69 108 PHE B N 1
ATOM 2278 C CA . PHE B 1 108 ? -0.683 10.258 -4.309 1 98.69 108 PHE B CA 1
ATOM 2279 C C . PHE B 1 108 ? 0.004 9.25 -5.227 1 98.69 108 PHE B C 1
ATOM 2281 O O . PHE B 1 108 ? 0.774 8.406 -4.762 1 98.69 108 PHE B O 1
ATOM 2288 N N . LEU B 1 109 ? -0.371 9.25 -6.453 1 97.69 109 LEU B N 1
ATOM 2289 C CA . LEU B 1 109 ? 0.365 8.57 -7.516 1 97.69 109 LEU B CA 1
ATOM 2290 C C . LEU B 1 109 ? 1.271 9.547 -8.258 1 97.69 109 LEU B C 1
ATOM 2292 O O . LEU B 1 109 ? 0.802 10.32 -9.094 1 97.69 109 LEU B O 1
ATOM 2296 N N . ARG B 1 110 ? 2.57 9.5 -7.945 1 97.69 110 ARG B N 1
ATOM 2297 C CA . ARG B 1 110 ? 3.533 10.43 -8.523 1 97.69 110 ARG B CA 1
ATOM 2298 C C . ARG B 1 110 ? 4.453 9.727 -9.508 1 97.69 110 ARG B C 1
ATOM 2300 O O . ARG B 1 110 ? 5.191 8.812 -9.133 1 97.69 110 ARG B O 1
ATOM 2307 N N . ARG B 1 111 ? 4.43 10.148 -10.688 1 96.94 111 ARG B N 1
ATOM 2308 C CA . ARG B 1 111 ? 5.297 9.578 -11.719 1 96.94 111 ARG B CA 1
ATOM 2309 C C . ARG B 1 111 ? 6.562 10.414 -11.883 1 96.94 111 ARG B C 1
ATOM 2311 O O . ARG B 1 111 ? 6.551 11.445 -12.562 1 96.94 111 ARG B O 1
ATOM 2318 N N . VAL B 1 112 ? 7.613 9.93 -11.305 1 95.69 112 VAL B N 1
ATOM 2319 C CA . VAL B 1 112 ? 8.914 10.586 -11.414 1 95.69 112 VAL B CA 1
ATOM 2320 C C . VAL B 1 112 ? 9.539 10.281 -12.766 1 95.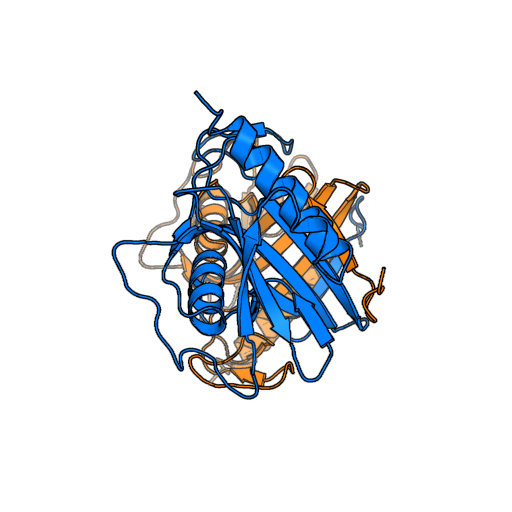69 112 VAL B C 1
ATOM 2322 O O . VAL B 1 112 ? 10.133 11.156 -13.398 1 95.69 112 VAL B O 1
ATOM 2325 N N . ALA B 1 113 ? 9.367 9.031 -13.227 1 94.5 113 ALA B N 1
ATOM 2326 C CA . ALA B 1 113 ? 9.758 8.5 -14.531 1 94.5 113 ALA B CA 1
ATOM 2327 C C . ALA B 1 113 ? 8.938 7.27 -14.891 1 94.5 113 ALA B C 1
ATOM 2329 O O . ALA B 1 113 ? 8.102 6.824 -14.109 1 94.5 113 ALA B O 1
ATOM 2330 N N . ASP B 1 114 ? 9.047 6.73 -16.031 1 90.62 114 ASP B N 1
ATOM 2331 C CA . ASP B 1 114 ? 8.281 5.574 -16.484 1 90.62 114 ASP B CA 1
ATOM 2332 C C . ASP B 1 114 ? 8.453 4.395 -15.531 1 90.62 114 ASP B C 1
ATOM 2334 O O . ASP B 1 114 ? 7.492 3.678 -15.234 1 90.62 114 ASP B O 1
ATOM 2338 N N . LYS B 1 115 ? 9.641 4.219 -15.094 1 92.12 115 LYS B N 1
ATOM 2339 C CA . LYS B 1 115 ? 9.953 3.105 -14.195 1 92.12 115 LYS B CA 1
ATOM 2340 C C . LYS B 1 115 ? 10.367 3.609 -12.82 1 92.12 115 LYS B C 1
ATOM 2342 O O . LYS B 1 115 ? 11.336 3.115 -12.234 1 92.12 115 LYS B O 1
ATOM 2347 N N . ASP B 1 116 ? 9.719 4.695 -12.359 1 96.69 116 ASP B N 1
ATOM 2348 C CA . ASP B 1 116 ? 9.891 5.332 -11.062 1 96.69 116 ASP B CA 1
ATOM 2349 C C . ASP B 1 116 ? 8.609 6.02 -10.609 1 96.69 116 ASP B C 1
ATOM 2351 O O . ASP B 1 116 ? 8.422 7.219 -10.836 1 96.69 116 ASP B O 1
ATOM 2355 N N . VAL B 1 117 ? 7.766 5.168 -10.008 1 97.94 117 VAL B N 1
ATOM 2356 C CA . VAL B 1 117 ? 6.457 5.645 -9.578 1 97.94 117 VAL B CA 1
ATOM 2357 C C . VAL B 1 117 ? 6.371 5.605 -8.055 1 97.94 117 VAL B C 1
ATOM 2359 O O . VAL B 1 117 ? 6.711 4.594 -7.434 1 97.94 117 VAL B O 1
ATOM 2362 N N . LYS B 1 118 ? 5.906 6.684 -7.504 1 98.12 118 LYS B N 1
ATOM 2363 C CA . LYS B 1 118 ? 5.754 6.766 -6.055 1 98.12 118 LYS B CA 1
ATOM 2364 C C . LYS B 1 118 ? 4.289 6.66 -5.648 1 98.12 118 LYS B C 1
ATOM 2366 O O . LYS B 1 118 ? 3.432 7.348 -6.211 1 98.12 118 LYS B O 1
ATOM 2371 N N . PHE B 1 119 ? 4.039 5.75 -4.754 1 98.62 119 PHE B N 1
ATOM 2372 C CA . PHE B 1 119 ? 2.76 5.676 -4.055 1 98.62 119 PHE B CA 1
ATOM 2373 C C . PHE B 1 119 ? 2.867 6.285 -2.664 1 98.62 119 PHE B C 1
ATOM 2375 O O . PHE B 1 119 ? 3.58 5.762 -1.805 1 98.62 119 PHE B O 1
ATOM 2382 N N . ILE B 1 120 ? 2.186 7.355 -2.438 1 98.88 120 ILE B N 1
ATOM 2383 C CA . ILE B 1 120 ? 2.25 8.016 -1.138 1 98.88 120 ILE B CA 1
ATOM 2384 C C . ILE B 1 120 ? 0.892 7.926 -0.447 1 98.88 120 ILE B C 1
ATOM 2386 O O . ILE B 1 120 ? -0.067 8.578 -0.865 1 98.88 120 ILE B O 1
ATOM 2390 N N . PHE B 1 121 ? 0.794 7.168 0.598 1 98.94 121 PHE B N 1
ATOM 2391 C CA . PHE B 1 121 ? -0.442 6.961 1.343 1 98.94 121 PHE B CA 1
ATOM 2392 C C . PHE B 1 121 ? -0.563 7.965 2.484 1 98.94 121 PHE B C 1
ATOM 2394 O O . PHE B 1 121 ? 0.393 8.18 3.23 1 98.94 121 PHE B O 1
ATOM 2401 N N . TRP B 1 122 ? -1.708 8.555 2.656 1 98.94 122 TRP B N 1
ATOM 2402 C CA . TRP B 1 122 ? -1.943 9.57 3.678 1 98.94 122 TRP B CA 1
ATOM 2403 C C . TRP B 1 122 ? -2.975 9.094 4.695 1 98.94 122 TRP B C 1
ATOM 2405 O O . TRP B 1 122 ? -4.129 8.836 4.344 1 98.94 122 TRP B O 1
ATOM 2415 N N . PHE B 1 123 ? -2.57 9.008 5.906 1 98.94 123 PHE B N 1
ATOM 2416 C CA . PHE B 1 123 ? -3.451 8.727 7.031 1 98.94 123 PHE B CA 1
ATOM 2417 C C . PHE B 1 123 ? -3.705 9.992 7.844 1 98.94 123 PHE B C 1
ATOM 2419 O O . PHE B 1 123 ? -3.092 11.031 7.594 1 98.94 123 PHE B O 1
ATOM 2426 N N . VAL B 1 124 ? -4.68 9.93 8.734 1 98.94 124 VAL B N 1
ATOM 2427 C CA . VAL B 1 124 ? -4.895 11.008 9.695 1 98.94 124 VAL B CA 1
ATOM 2428 C C . VAL B 1 124 ? -4.523 10.531 11.102 1 98.94 124 VAL B C 1
ATOM 2430 O O . VAL B 1 124 ? -4.91 9.438 11.516 1 98.94 124 VAL B O 1
ATOM 2433 N N . ALA B 1 125 ? -3.711 11.281 11.711 1 98.88 125 ALA B N 1
ATOM 2434 C CA . ALA B 1 125 ? -3.271 10.953 13.062 1 98.88 125 ALA B CA 1
ATOM 2435 C C . ALA B 1 125 ? -3.432 12.141 14 1 98.88 125 ALA B C 1
ATOM 2437 O O . ALA B 1 125 ? -3.666 13.266 13.547 1 98.88 125 ALA B O 1
ATOM 2438 N N . GLU B 1 126 ? -3.348 11.859 15.227 1 98.69 126 GLU B N 1
ATOM 2439 C CA . GLU B 1 126 ? -3.393 12.875 16.266 1 98.69 126 GLU B CA 1
ATOM 2440 C C . GLU B 1 126 ? -2.168 12.797 17.172 1 98.69 126 GLU B C 1
ATOM 2442 O O . GLU B 1 126 ? -1.724 11.703 17.531 1 98.69 126 GLU B O 1
ATOM 2447 N N . VAL B 1 127 ? -1.715 13.953 17.594 1 98.31 127 VAL B N 1
ATOM 2448 C CA . VAL B 1 127 ? -0.577 14.023 18.516 1 98.31 127 VAL B CA 1
ATOM 2449 C C . VAL B 1 127 ? -0.922 13.328 19.828 1 98.31 127 VAL B C 1
ATOM 2451 O O . VAL B 1 127 ? -2.02 13.5 20.359 1 98.31 127 VAL B O 1
ATOM 2454 N N . ASP B 1 128 ? -0.014 12.5 20.219 1 97.12 128 ASP B N 1
ATOM 2455 C CA . ASP B 1 128 ? -0.116 11.945 21.562 1 97.12 128 ASP B CA 1
ATOM 2456 C C . ASP B 1 128 ? 0.411 12.938 22.594 1 97.12 128 ASP B C 1
ATOM 2458 O O . ASP B 1 128 ? 1.612 12.969 22.875 1 97.12 128 ASP B O 1
ATOM 2462 N N . GLU B 1 129 ? -0.396 13.602 23.25 1 93.75 129 GLU B N 1
ATOM 2463 C CA . GLU B 1 129 ? -0.047 14.703 24.125 1 93.75 129 GLU B CA 1
ATOM 2464 C C . GLU B 1 129 ? 0.578 14.195 25.422 1 93.75 129 GLU B C 1
ATOM 2466 O O . GLU B 1 129 ? 1.137 14.969 26.203 1 93.75 129 GLU B O 1
ATOM 2471 N N . THR B 1 130 ? 0.468 12.961 25.641 1 95.44 130 THR B N 1
ATOM 2472 C CA . THR B 1 130 ? 1.07 12.398 26.844 1 95.44 130 THR B CA 1
ATOM 2473 C C . THR B 1 130 ? 2.584 12.289 26.688 1 95.44 130 THR B C 1
ATOM 2475 O O . THR B 1 130 ? 3.297 12.055 27.672 1 95.44 130 THR B O 1
ATOM 2478 N N . HIS B 1 131 ? 3.111 12.461 25.5 1 95.44 131 HIS B N 1
ATOM 2479 C CA . HIS B 1 131 ? 4.543 12.445 25.234 1 95.44 131 HIS B CA 1
ATOM 2480 C C . HIS B 1 131 ? 5.035 13.828 24.797 1 95.44 131 HIS B C 1
ATOM 2482 O O . HIS B 1 131 ? 4.41 14.477 23.953 1 95.44 131 HIS B O 1
ATOM 2488 N N . PRO B 1 132 ? 6.121 14.195 25.344 1 95.31 132 PRO B N 1
ATOM 2489 C CA . PRO B 1 132 ? 6.656 15.5 24.953 1 95.31 132 PRO B CA 1
ATOM 2490 C C . PRO B 1 132 ? 7.254 15.492 23.547 1 95.31 132 PRO B C 1
ATOM 2492 O O . PRO B 1 132 ? 7.656 14.43 23.047 1 95.31 132 PRO B O 1
ATOM 2495 N N . HIS B 1 133 ? 7.25 16.625 22.922 1 96.38 133 HIS B N 1
ATOM 2496 C CA . HIS B 1 133 ? 7.961 16.781 21.656 1 96.38 133 HIS B CA 1
ATOM 2497 C C . HIS B 1 133 ? 9.438 16.422 21.812 1 96.38 133 HIS B C 1
ATOM 2499 O O . HIS B 1 133 ? 10.07 16.781 22.797 1 96.38 133 HIS B O 1
ATOM 2505 N N . GLU B 1 134 ? 9.938 15.695 20.812 1 96.62 134 GLU B N 1
ATOM 2506 C CA . GLU B 1 134 ? 11.336 15.281 20.828 1 96.62 134 GLU B CA 1
ATOM 2507 C C . GLU B 1 134 ? 12.125 15.953 19.719 1 96.62 134 GLU B C 1
ATOM 2509 O O . GLU B 1 134 ? 11.711 15.938 18.562 1 96.62 134 GLU B O 1
ATOM 2514 N N . LYS B 1 135 ? 13.305 16.484 20.062 1 93.75 135 LYS B N 1
ATOM 2515 C CA . LYS B 1 135 ? 14.195 17.094 19.062 1 93.75 135 LYS B CA 1
ATOM 2516 C C . LYS B 1 135 ? 15.195 16.062 18.547 1 93.75 135 LYS B C 1
ATOM 2518 O O . LYS B 1 135 ? 15.484 15.07 19.203 1 93.75 135 LYS B O 1
ATOM 2523 N N . GLY B 1 136 ? 15.68 16.266 17.312 1 93.75 136 GLY B N 1
ATOM 2524 C CA . GLY B 1 136 ? 16.75 15.445 16.781 1 93.75 136 GLY B CA 1
ATOM 2525 C C . GLY B 1 136 ? 16.25 14.117 16.234 1 93.75 136 GLY B C 1
ATOM 2526 O O . GLY B 1 136 ? 17.016 13.148 16.141 1 93.75 136 GLY B O 1
ATOM 2527 N N . THR B 1 137 ? 14.961 13.992 15.945 1 95.31 137 THR B N 1
ATOM 2528 C CA . THR B 1 137 ? 14.391 12.734 15.477 1 95.31 137 THR B CA 1
ATOM 2529 C C . THR B 1 137 ? 14.516 12.625 13.953 1 95.31 137 THR B C 1
ATOM 2531 O O . THR B 1 137 ? 14.305 11.555 13.391 1 95.31 137 THR B O 1
ATOM 2534 N N . GLN B 1 138 ? 14.836 13.664 13.281 1 93.12 138 GLN B N 1
ATOM 2535 C CA . GLN B 1 138 ? 14.938 13.672 11.828 1 93.12 138 GLN B CA 1
ATOM 2536 C C . GLN B 1 138 ? 16.172 12.906 11.359 1 93.12 138 GLN B C 1
ATOM 2538 O O . GLN B 1 138 ? 17.172 12.836 12.07 1 93.12 138 GLN B O 1
ATOM 2543 N N . ILE B 1 139 ? 16.062 12.336 10.172 1 87.19 139 ILE B N 1
ATOM 2544 C CA . ILE B 1 139 ? 17.141 11.516 9.648 1 87.19 139 ILE B CA 1
ATOM 2545 C C . ILE B 1 139 ? 17.719 12.156 8.391 1 87.19 139 ILE B C 1
ATOM 2547 O O . ILE B 1 139 ? 17 12.828 7.645 1 87.19 139 ILE B O 1
ATOM 2551 N N . GLY B 1 140 ? 19.016 11.797 8.141 1 80.06 140 GLY B N 1
ATOM 2552 C CA . GLY B 1 140 ? 19.688 12.242 6.926 1 80.06 140 GLY B CA 1
ATOM 2553 C C . GLY B 1 140 ? 19.828 13.75 6.844 1 80.06 140 GLY B C 1
ATOM 2554 O O . GLY B 1 140 ? 20.234 14.391 7.816 1 80.06 140 GLY B O 1
ATOM 2555 N N . SER B 1 141 ? 19.5 14.188 5.617 1 79.69 141 SER B N 1
ATOM 2556 C CA . SER B 1 141 ? 19.703 15.609 5.352 1 79.69 141 SER B CA 1
ATOM 2557 C C . SER B 1 141 ? 18.453 16.422 5.645 1 79.69 141 SER B C 1
ATOM 2559 O O . SER B 1 141 ? 18.359 17.578 5.266 1 79.69 141 SER B O 1
ATOM 2561 N N . GLU B 1 142 ? 17.547 15.758 6.262 1 86.38 142 GLU B N 1
ATOM 2562 C CA . GLU B 1 142 ? 16.312 16.469 6.605 1 86.38 142 GLU B CA 1
ATOM 2563 C C . GLU B 1 142 ? 16.594 17.625 7.559 1 86.38 142 GLU B C 1
ATOM 2565 O O . GLU B 1 142 ? 17.391 17.484 8.492 1 86.38 142 GLU B O 1
ATOM 2570 N N . ASP B 1 143 ? 16.109 18.766 7.258 1 89.12 143 ASP B N 1
ATOM 2571 C CA . ASP B 1 143 ? 16.203 19.984 8.055 1 89.12 143 ASP B CA 1
ATOM 2572 C C . ASP B 1 143 ? 14.875 20.734 8.086 1 89.12 143 ASP B C 1
ATOM 2574 O O . ASP B 1 143 ? 14.805 21.906 7.734 1 89.12 143 ASP B O 1
ATOM 2578 N N . TYR B 1 144 ? 13.922 20 8.539 1 94.94 144 TYR B N 1
ATOM 2579 C CA . TYR B 1 144 ? 12.57 20.547 8.57 1 94.94 144 TYR B CA 1
ATOM 2580 C C . TYR B 1 144 ? 12.312 21.297 9.875 1 94.94 144 TYR B C 1
ATOM 2582 O O . TYR B 1 144 ? 12.758 20.859 10.938 1 94.94 144 TYR B O 1
ATOM 2590 N N . GLU B 1 145 ? 11.664 22.344 9.75 1 96.5 145 GLU B N 1
ATOM 2591 C CA . GLU B 1 145 ? 11.07 22.984 10.914 1 96.5 145 GLU B CA 1
ATOM 2592 C C . GLU B 1 145 ? 9.602 22.609 11.078 1 96.5 145 GLU B C 1
ATOM 2594 O O . GLU B 1 145 ? 8.82 22.719 10.133 1 96.5 145 GLU B O 1
ATOM 2599 N N . THR B 1 146 ? 9.266 22.172 12.281 1 97.38 146 THR B N 1
ATOM 2600 C CA . THR B 1 146 ? 7.906 21.719 12.547 1 97.38 146 THR B CA 1
ATOM 2601 C C . THR B 1 146 ? 7.023 22.891 12.977 1 97.38 146 THR B C 1
ATOM 2603 O O . THR B 1 146 ? 7.395 23.672 13.859 1 97.38 146 THR B O 1
ATOM 2606 N N . HIS B 1 147 ? 5.844 23.016 12.328 1 96.69 147 HIS B N 1
ATOM 2607 C CA . HIS B 1 147 ? 4.871 24.047 12.641 1 96.69 147 HIS B CA 1
ATOM 2608 C C . HIS B 1 147 ? 3.467 23.469 12.781 1 96.69 147 HIS B C 1
ATOM 2610 O O . HIS B 1 147 ? 3.084 22.578 12.016 1 96.69 147 HIS B O 1
ATOM 2616 N N . PHE B 1 148 ? 2.752 24 13.734 1 97.94 148 PHE B N 1
ATOM 2617 C CA . PHE B 1 148 ? 1.317 23.734 13.781 1 97.94 148 PHE B CA 1
ATOM 2618 C C . PHE B 1 148 ? 0.537 24.938 13.25 1 97.94 148 PHE B C 1
ATOM 2620 O O . PHE B 1 148 ? 0.594 26.031 13.836 1 97.94 148 PHE B O 1
ATOM 2627 N N . ALA B 1 149 ? -0.118 24.797 12.195 1 98.12 149 ALA B N 1
ATOM 2628 C CA . ALA B 1 149 ? -0.951 25.844 11.609 1 98.12 149 ALA B CA 1
ATOM 2629 C C . ALA B 1 149 ? -2.422 25.625 11.953 1 98.12 149 ALA B C 1
ATOM 2631 O O . ALA B 1 149 ? -2.912 24.5 11.938 1 98.12 149 ALA B O 1
ATOM 2632 N N . PRO B 1 150 ? -3.139 26.766 12.242 1 98.31 150 PRO B N 1
ATOM 2633 C CA . PRO B 1 150 ? -4.582 26.594 12.43 1 98.31 150 PRO B CA 1
ATOM 2634 C C . PRO B 1 150 ? -5.258 25.922 11.242 1 98.31 150 PRO B C 1
ATOM 2636 O O . PRO B 1 150 ? -4.91 26.203 10.094 1 98.31 150 PRO B O 1
ATOM 2639 N N . ALA B 1 151 ? -6.156 25 11.531 1 98 151 ALA B N 1
ATOM 2640 C CA . ALA B 1 151 ? -6.871 24.281 10.484 1 98 151 ALA B CA 1
ATOM 2641 C C . ALA B 1 151 ? -7.516 25.234 9.492 1 98 151 ALA B C 1
ATOM 2643 O O . ALA B 1 151 ? -7.594 24.953 8.289 1 98 151 ALA B O 1
ATOM 2644 N N . ALA B 1 152 ? -7.906 26.422 9.953 1 96.81 152 ALA B N 1
ATOM 2645 C CA . ALA B 1 152 ? -8.617 27.406 9.141 1 96.81 152 ALA B CA 1
ATOM 2646 C C . ALA B 1 152 ? -7.668 28.078 8.156 1 96.81 152 ALA B C 1
ATOM 2648 O O . ALA B 1 152 ? -8.109 28.656 7.16 1 96.81 152 ALA B O 1
ATOM 2649 N N . GLU B 1 153 ? -6.391 27.969 8.344 1 97.88 153 GLU B N 1
ATOM 2650 C CA . GLU B 1 153 ? -5.438 28.75 7.562 1 97.88 153 GLU B CA 1
ATOM 2651 C C . GLU B 1 153 ? -4.457 27.859 6.82 1 97.88 153 GLU B C 1
ATOM 2653 O O . GLU B 1 153 ? -3.758 28.312 5.91 1 97.88 153 GLU B O 1
ATOM 2658 N N . VAL B 1 154 ? -4.387 26.625 7.172 1 98.5 154 VAL B N 1
ATOM 2659 C CA . VAL B 1 154 ? -3.299 25.734 6.77 1 98.5 154 VAL B CA 1
ATOM 2660 C C . VAL B 1 154 ? -3.309 25.562 5.254 1 98.5 154 VAL B C 1
ATOM 2662 O O . VAL B 1 154 ? -2.252 25.438 4.633 1 98.5 154 VAL B O 1
ATOM 2665 N N . LEU B 1 155 ? -4.488 25.578 4.617 1 98.31 155 LEU B N 1
ATOM 2666 C CA . LEU B 1 155 ? -4.582 25.359 3.178 1 98.31 155 LEU B CA 1
ATOM 2667 C C . LEU B 1 155 ? -3.939 26.5 2.412 1 98.31 155 LEU B C 1
ATOM 2669 O O . LEU B 1 155 ? -3.43 26.312 1.307 1 98.31 155 LEU B O 1
ATOM 2673 N N . ASP B 1 156 ? -3.855 27.656 3.016 1 97.38 156 ASP B N 1
ATOM 2674 C CA . ASP B 1 156 ? -3.24 28.828 2.395 1 97.38 156 ASP B CA 1
ATOM 2675 C C . ASP B 1 156 ? -1.721 28.797 2.549 1 97.38 156 ASP B C 1
ATOM 2677 O O . ASP B 1 156 ? -1.006 29.531 1.852 1 97.38 156 ASP B O 1
ATOM 2681 N N . VAL B 1 157 ? -1.249 28 3.426 1 96.88 157 VAL B N 1
ATOM 2682 C CA . VAL B 1 157 ? 0.168 27.969 3.773 1 96.88 157 VAL B CA 1
ATOM 2683 C C . VAL B 1 157 ? 0.878 26.875 2.98 1 96.88 157 VAL B C 1
ATOM 2685 O O . VAL B 1 157 ? 2.025 27.047 2.562 1 96.88 157 VAL B O 1
ATOM 2688 N N . LEU B 1 158 ? 0.224 25.781 2.74 1 97.56 158 LEU B N 1
ATOM 2689 C CA . LEU B 1 158 ? 0.819 24.625 2.076 1 97.56 158 LEU B CA 1
ATOM 2690 C C . LEU B 1 158 ? 1.219 24.969 0.644 1 97.56 158 LEU B C 1
ATOM 2692 O O . LEU B 1 158 ? 0.45 25.594 -0.084 1 97.56 158 LEU B O 1
ATOM 2696 N N . THR B 1 159 ? 2.365 24.516 0.258 1 96.75 159 THR B N 1
ATOM 2697 C CA . THR B 1 159 ? 2.963 24.891 -1.017 1 96.75 159 THR B CA 1
ATOM 2698 C C . THR B 1 159 ? 2.289 24.156 -2.172 1 96.75 159 THR B C 1
ATOM 2700 O O . THR B 1 159 ? 1.946 24.766 -3.188 1 96.75 159 THR B O 1
ATOM 2703 N N . TYR B 1 160 ? 2.098 22.906 -2.053 1 96.44 160 TYR B N 1
ATOM 2704 C CA . TYR B 1 160 ? 1.68 22.078 -3.184 1 96.44 160 TYR B CA 1
ATOM 2705 C C . TYR B 1 160 ? 0.176 21.828 -3.15 1 96.44 160 TYR B C 1
ATOM 2707 O O . TYR B 1 160 ? -0.397 21.609 -2.084 1 96.44 160 TYR B O 1
ATOM 2715 N N . ALA B 1 161 ? -0.432 21.844 -4.27 1 96.81 161 ALA B N 1
ATOM 2716 C CA . ALA B 1 161 ? -1.869 21.641 -4.41 1 96.81 161 ALA B CA 1
ATOM 2717 C C . ALA B 1 161 ? -2.27 20.25 -3.893 1 96.81 161 ALA B C 1
ATOM 2719 O O . ALA B 1 161 ? -3.312 20.109 -3.252 1 96.81 161 ALA B O 1
ATOM 2720 N N . CYS B 1 162 ? -1.496 19.234 -4.16 1 97.75 162 CYS B N 1
ATOM 2721 C CA . CYS B 1 162 ? -1.832 17.875 -3.738 1 97.75 162 CYS B CA 1
ATOM 2722 C C . CYS B 1 162 ? -1.875 17.781 -2.217 1 97.75 162 CYS B C 1
ATOM 2724 O O . CYS B 1 162 ? -2.746 17.109 -1.66 1 97.75 162 CYS B O 1
ATOM 2726 N N . ASP B 1 163 ? -0.939 18.453 -1.615 1 98.19 163 ASP B N 1
ATOM 2727 C CA . ASP B 1 163 ? -0.961 18.484 -0.156 1 98.19 163 ASP B CA 1
ATOM 2728 C C . ASP B 1 163 ? -2.238 19.141 0.363 1 98.19 163 ASP B C 1
ATOM 2730 O O . ASP B 1 163 ? -2.842 18.656 1.326 1 98.19 163 ASP B O 1
ATOM 2734 N N . ARG B 1 164 ? -2.59 20.234 -0.253 1 98.56 164 ARG B N 1
ATOM 2735 C CA . ARG B 1 164 ? -3.805 20.938 0.141 1 98.56 164 ARG B CA 1
ATOM 2736 C C . ARG B 1 164 ? -5.027 20.031 -0.003 1 98.56 164 ARG B C 1
ATOM 2738 O O . ARG B 1 164 ? -5.914 20.047 0.856 1 98.56 164 ARG B O 1
ATOM 2745 N N . GLU B 1 165 ? -5.09 19.234 -1.001 1 98.5 165 GLU B N 1
ATOM 2746 C CA . GLU B 1 165 ? -6.211 18.328 -1.228 1 98.5 165 GLU B CA 1
ATOM 2747 C C . GLU B 1 165 ? -6.289 17.266 -0.135 1 98.5 165 GLU B C 1
ATOM 2749 O O . GLU B 1 165 ? -7.375 16.969 0.371 1 98.5 165 GLU B O 1
ATOM 2754 N N . ALA B 1 166 ? -5.152 16.688 0.186 1 98.69 166 ALA B N 1
ATOM 2755 C CA . ALA B 1 166 ? -5.121 15.672 1.229 1 98.69 166 ALA B CA 1
ATOM 2756 C C . ALA B 1 166 ? -5.57 16.234 2.57 1 98.69 166 ALA B C 1
ATOM 2758 O O . ALA B 1 166 ? -6.363 15.617 3.283 1 98.69 166 ALA B O 1
ATOM 2759 N N . VAL B 1 167 ? -5.094 17.422 2.891 1 98.88 167 VAL B N 1
ATOM 2760 C CA . VAL B 1 167 ? -5.418 18.047 4.168 1 98.88 167 VAL B CA 1
ATOM 2761 C C . VAL B 1 167 ? -6.891 18.438 4.191 1 98.88 167 VAL B C 1
ATOM 2763 O O . VAL B 1 167 ? -7.57 18.25 5.203 1 98.88 167 VAL B O 1
ATOM 2766 N N . ALA B 1 168 ? -7.363 19 3.107 1 98.88 168 ALA B N 1
ATOM 2767 C CA . ALA B 1 168 ? -8.773 19.359 3.029 1 98.88 168 ALA B CA 1
ATOM 2768 C C . ALA B 1 168 ? -9.672 18.141 3.275 1 98.88 168 ALA B C 1
ATOM 2770 O O . ALA B 1 168 ? -10.648 18.234 4.02 1 98.88 168 ALA B O 1
ATOM 2771 N N . LYS B 1 169 ? -9.336 17.031 2.643 1 98.88 169 LYS B N 1
ATOM 2772 C CA . LYS B 1 169 ? -10.102 15.812 2.836 1 98.88 169 LYS B CA 1
ATOM 2773 C C . LYS B 1 169 ? -10.039 15.344 4.285 1 98.88 169 LYS B C 1
ATOM 2775 O O . LYS B 1 169 ? -11.055 14.961 4.871 1 98.88 169 LYS B O 1
ATOM 2780 N N . ALA B 1 170 ? -8.859 15.344 4.859 1 98.88 170 ALA B N 1
ATOM 2781 C CA . ALA B 1 170 ? -8.672 14.945 6.25 1 98.88 170 ALA B CA 1
ATOM 2782 C C . ALA B 1 170 ? -9.539 15.781 7.184 1 98.88 170 ALA B C 1
ATOM 2784 O O . ALA B 1 170 ? -10.211 15.25 8.07 1 98.88 170 ALA B O 1
ATOM 2785 N N . LEU B 1 171 ? -9.516 17.078 6.949 1 98.69 171 LEU B N 1
ATOM 2786 C CA . LEU B 1 171 ? -10.273 17.984 7.797 1 98.69 171 LEU B CA 1
ATOM 2787 C C . LEU B 1 171 ? -11.773 17.781 7.617 1 98.69 171 LEU B C 1
ATOM 2789 O O . LEU B 1 171 ? -12.531 17.844 8.586 1 98.69 171 LEU B O 1
ATOM 2793 N N . GLU B 1 172 ? -12.188 17.594 6.398 1 98.62 172 GLU B N 1
ATOM 2794 C CA . GLU B 1 172 ? -13.586 17.281 6.133 1 98.62 172 GLU B CA 1
ATOM 2795 C C . GLU B 1 172 ? -14.031 16.047 6.906 1 98.62 172 GLU B C 1
ATOM 2797 O O . GLU B 1 172 ? -15.07 16.062 7.578 1 98.62 172 GLU B O 1
ATOM 2802 N N . LEU B 1 173 ? -13.273 14.984 6.812 1 98.75 173 LEU B N 1
ATOM 2803 C CA . LEU B 1 173 ? -13.602 13.734 7.488 1 98.75 173 LEU B CA 1
ATOM 2804 C C . LEU B 1 173 ? -13.547 13.906 9.008 1 98.75 173 LEU B C 1
ATOM 2806 O O . LEU B 1 173 ? -14.367 13.336 9.727 1 98.75 173 LEU B O 1
ATOM 2810 N N . TYR B 1 174 ? -12.586 14.703 9.453 1 98.5 174 TYR B N 1
ATOM 2811 C CA . TYR B 1 174 ? -12.492 14.984 10.875 1 98.5 174 TYR B CA 1
ATOM 2812 C C . TYR B 1 174 ? -13.766 15.641 11.391 1 98.5 174 TYR B C 1
ATOM 2814 O O . TYR B 1 174 ? -14.352 15.195 12.383 1 98.5 174 TYR B O 1
ATOM 2822 N N . HIS B 1 175 ? -14.18 16.672 10.727 1 98.06 175 HIS B N 1
ATOM 2823 C CA . HIS B 1 175 ? -15.352 17.422 11.156 1 98.06 175 HIS B CA 1
ATOM 2824 C C . HIS B 1 175 ? -16.609 16.578 11.086 1 98.06 175 HIS B C 1
ATOM 2826 O O . HIS B 1 175 ? -17.516 16.719 11.906 1 98.06 175 HIS B O 1
ATOM 2832 N N . HIS B 1 176 ? -16.656 15.711 10.094 1 97.75 176 HIS B N 1
ATOM 2833 C CA . HIS B 1 176 ? -17.797 14.797 9.969 1 97.75 176 HIS B CA 1
ATOM 2834 C C . HIS B 1 176 ? -17.812 13.797 11.117 1 97.75 176 HIS B C 1
ATOM 2836 O O . HIS B 1 176 ? -18.891 13.453 11.625 1 97.75 176 HIS B O 1
ATOM 2842 N N . THR B 1 177 ? -16.703 13.305 11.547 1 98.25 177 THR B N 1
ATOM 2843 C CA . THR B 1 177 ? -16.594 12.266 12.562 1 98.25 177 THR B CA 1
ATOM 2844 C C . THR B 1 177 ? -16.719 12.852 13.961 1 98.25 177 THR B C 1
ATOM 2846 O O . THR B 1 177 ? -17.328 12.242 14.844 1 98.25 177 THR B O 1
ATOM 2849 N N . TYR B 1 178 ? -16.094 14.008 14.109 1 96.44 178 TYR B N 1
ATOM 2850 C CA . TYR B 1 178 ? -16.031 14.664 15.414 1 96.44 178 TYR B CA 1
ATOM 2851 C C . TYR B 1 178 ? -16.641 16.062 15.352 1 96.44 178 TYR B C 1
ATOM 2853 O O . TYR B 1 178 ? -15.953 17.062 15.508 1 96.44 178 TYR B O 1
ATOM 2861 N N . PRO B 1 179 ? -17.938 16.141 15.195 1 91.06 179 PRO B N 1
ATOM 2862 C CA . PRO B 1 179 ? -18.578 17.453 15.117 1 91.06 179 PRO B CA 1
ATOM 2863 C C . PRO B 1 179 ? -18.438 18.266 16.406 1 91.06 179 PRO B C 1
ATOM 2865 O O . PRO B 1 179 ? -18.391 17.688 17.5 1 91.06 179 PRO B O 1
ATOM 2868 N N . ALA B 1 180 ? -18.219 19.531 16.172 1 83.5 180 ALA B N 1
ATOM 2869 C CA . ALA B 1 180 ? -18.141 20.422 17.328 1 83.5 180 ALA B CA 1
ATOM 2870 C C . ALA B 1 180 ? -19.422 20.375 18.156 1 83.5 180 ALA B C 1
ATOM 2872 O O . ALA B 1 180 ? -20.516 20.203 17.609 1 83.5 180 ALA B O 1
ATOM 2873 N N . ASN B 1 181 ? -19.344 20.156 19.422 1 64.69 181 ASN B N 1
ATOM 2874 C CA . ASN B 1 181 ? -20.516 20.312 20.281 1 64.69 181 ASN B CA 1
ATOM 2875 C C . ASN B 1 181 ? -21.094 21.719 20.203 1 64.69 181 ASN B C 1
ATOM 2877 O O . ASN B 1 181 ? -20.359 22.688 20.016 1 64.69 181 ASN B O 1
#